Protein AF-A0A830CZT9-F1 (afdb_monomer_lite)

Foldseek 3Di:
DPDPPPPPPPPDDDPDDDDDPDPDDPPDDPPPDDPVRVVVVVVVVVVVVVVVVVVVVVVVVDDPPCVVVVCPVVVVVVVVVVVVVVVVVVVVVVVVVVVVVVVVVVVVVVVVVVVVVVVVVVVVVVVVVVVVVVVVVVVVVVVVVVVVVVVVVVVVVVVVVVVVVVVVVPPPDPDDPPPVVVVVVVVVVVVVVVVVVVVVVVVVVVVVVVVVVVVVVVVVVVVVVPDDPVVVVVVVVVVVVVVVVVVVVVVVVVPPDD

pLDDT: mean 76.64, std 22.03, range [33.5, 98.62]

Radius of gyration: 60.99 Å; chains: 1; bounding box: 134×38×149 Å

Secondary structure (DSSP, 8-state):
---SSSSSSSS--------------TT-------HHHHHHHHHHHHHHHHHHHHHHHHHHHSPPTTHHHH-HHHHHHHHHHHHHHHHHHHHHHHHHHHHHHHHHHHHHHHHHHHHHHHHHHHHHHHHHHHHHHHHHHHHHHHHHHHHHHHHHHHHHHHHHHHHHHHTTT-TT----TTSHHHHHHHHHHHHHHHHHHHHHHHHHHHHHHHHHHHHHHHHHHHHHHSPPTTTHHHHHHHHHHHHHHHHHHHHHHTTS--

Structure (mmCIF, N/CA/C/O backbone):
data_AF-A0A830CZT9-F1
#
_entry.id   AF-A0A830CZT9-F1
#
loop_
_atom_site.group_PDB
_atom_site.id
_atom_site.type_symbol
_atom_site.label_atom_id
_atom_site.label_alt_id
_atom_site.label_comp_id
_atom_site.label_asym_id
_atom_site.label_entity_id
_atom_site.label_seq_id
_atom_site.pdbx_PDB_ins_code
_atom_site.Cartn_x
_atom_site.Cartn_y
_atom_site.Cartn_z
_atom_site.occupancy
_atom_site.B_iso_or_equiv
_atom_site.auth_seq_id
_atom_site.auth_comp_id
_atom_site.auth_asym_id
_atom_site.auth_atom_id
_atom_site.pdbx_PDB_model_num
ATOM 1 N N . MET A 1 1 ? 69.795 19.857 -29.088 1.00 46.09 1 MET A N 1
ATOM 2 C CA . MET A 1 1 ? 70.242 19.039 -30.238 1.00 46.09 1 MET A CA 1
ATOM 3 C C . MET A 1 1 ? 69.351 19.343 -31.439 1.00 46.09 1 MET A C 1
ATOM 5 O O . MET A 1 1 ? 68.515 18.538 -31.814 1.00 46.09 1 MET A O 1
ATOM 9 N N . ALA A 1 2 ? 69.494 20.546 -31.995 1.00 52.09 2 ALA A N 1
ATOM 10 C CA . ALA A 1 2 ? 68.826 20.983 -33.216 1.00 52.09 2 ALA A CA 1
ATOM 11 C C . ALA A 1 2 ? 69.927 21.133 -34.269 1.00 52.09 2 ALA A C 1
ATOM 13 O O . ALA A 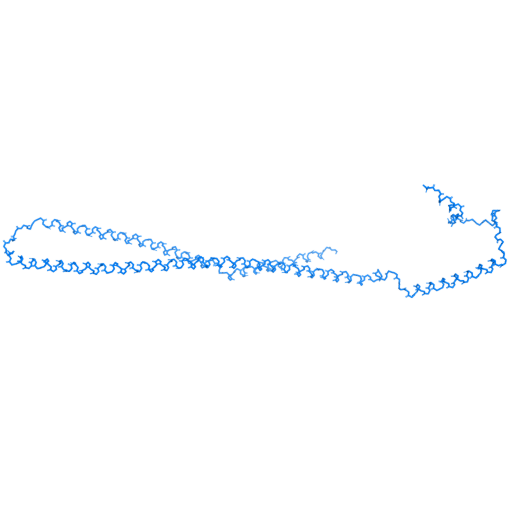1 2 ? 70.709 22.074 -34.203 1.00 52.09 2 ALA A O 1
ATOM 14 N N . GLY A 1 3 ? 70.088 20.135 -35.135 1.00 54.22 3 GLY A N 1
ATOM 15 C CA . GLY A 1 3 ? 71.213 20.117 -36.077 1.00 54.22 3 GLY A CA 1
ATOM 16 C C . GLY A 1 3 ? 71.251 18.925 -37.029 1.00 54.22 3 GLY A C 1
ATOM 17 O O . GLY A 1 3 ? 72.323 18.581 -37.504 1.00 54.22 3 GLY A O 1
ATOM 18 N N . LEU A 1 4 ? 70.114 18.270 -37.289 1.00 53.81 4 LEU A N 1
ATOM 19 C CA . LEU A 1 4 ? 70.036 17.091 -38.169 1.00 53.81 4 LEU A CA 1
ATOM 20 C C . LEU A 1 4 ? 68.842 17.139 -39.140 1.00 53.81 4 LEU A C 1
ATOM 22 O O . LEU A 1 4 ? 68.353 16.103 -39.566 1.00 53.81 4 LEU A O 1
ATOM 26 N N . LEU A 1 5 ? 68.355 18.333 -39.494 1.00 50.25 5 LEU A N 1
ATOM 27 C CA . LEU A 1 5 ? 67.289 18.511 -40.499 1.00 50.25 5 LEU A CA 1
ATOM 28 C C . LEU A 1 5 ? 67.605 19.622 -41.520 1.00 50.25 5 LEU A C 1
ATOM 30 O O . LEU A 1 5 ? 66.701 20.167 -42.139 1.00 50.25 5 LEU A O 1
ATOM 34 N N . ALA A 1 6 ? 68.882 19.972 -41.705 1.00 56.06 6 ALA A N 1
ATOM 35 C CA . ALA A 1 6 ? 69.295 21.065 -42.595 1.00 56.06 6 ALA A CA 1
ATOM 36 C C . ALA A 1 6 ? 69.802 20.610 -43.981 1.00 56.06 6 ALA A C 1
ATOM 38 O O . ALA A 1 6 ? 70.241 21.445 -44.758 1.00 56.06 6 ALA A O 1
ATOM 39 N N . TRP A 1 7 ? 69.766 19.311 -44.304 1.00 50.97 7 TRP A N 1
ATOM 40 C CA . TRP A 1 7 ? 70.354 18.768 -45.547 1.00 50.97 7 TRP A CA 1
ATOM 41 C C . TRP A 1 7 ? 69.343 18.205 -46.554 1.00 50.97 7 TRP A C 1
ATOM 43 O O . TRP A 1 7 ? 69.736 17.742 -47.617 1.00 50.97 7 TRP A O 1
ATOM 53 N N . ALA A 1 8 ? 68.044 18.242 -46.250 1.00 46.66 8 ALA A N 1
ATOM 54 C CA . ALA A 1 8 ? 67.009 17.675 -47.123 1.00 46.66 8 ALA A CA 1
ATOM 55 C C . ALA A 1 8 ? 66.072 18.721 -47.752 1.00 46.66 8 ALA A C 1
ATOM 57 O O . ALA A 1 8 ? 65.126 18.349 -48.436 1.00 46.66 8 ALA A O 1
ATOM 58 N N . ALA A 1 9 ? 66.309 20.017 -47.529 1.00 43.12 9 ALA A N 1
ATOM 59 C CA . ALA A 1 9 ? 65.417 21.077 -48.005 1.00 43.12 9 ALA A CA 1
ATOM 60 C C . ALA A 1 9 ? 65.853 21.736 -49.330 1.00 43.12 9 ALA A C 1
ATOM 62 O O . ALA A 1 9 ? 65.116 22.574 -49.832 1.00 43.12 9 ALA A O 1
ATOM 63 N N . ASP A 1 10 ? 67.004 21.362 -49.906 1.00 48.97 10 ASP A N 1
ATOM 64 C CA . ASP A 1 10 ? 67.634 22.111 -51.014 1.00 48.97 10 ASP A CA 1
ATOM 65 C C . ASP A 1 10 ? 67.863 21.296 -52.306 1.00 48.97 10 ASP A C 1
ATOM 67 O O . ASP A 1 10 ? 68.675 21.665 -53.145 1.00 48.97 10 ASP A O 1
ATOM 71 N N . VAL A 1 11 ? 67.179 20.156 -52.495 1.00 50.00 11 VAL A N 1
ATOM 72 C CA . VAL A 1 11 ? 67.339 19.350 -53.736 1.00 50.00 11 VAL A CA 1
ATOM 73 C C . VAL A 1 11 ? 66.026 18.826 -54.330 1.00 50.00 11 VAL A C 1
ATOM 75 O O . VAL A 1 11 ? 66.035 17.987 -55.224 1.00 50.00 11 VAL A O 1
ATOM 78 N N . VAL A 1 12 ? 64.867 19.325 -53.897 1.00 47.59 12 VAL A N 1
ATOM 79 C CA . VAL A 1 12 ? 63.601 19.056 -54.601 1.00 47.59 12 VAL A CA 1
ATOM 80 C C . VAL A 1 12 ? 62.894 20.380 -54.827 1.00 47.59 12 VAL A C 1
ATOM 82 O O . VAL A 1 12 ? 62.076 20.830 -54.028 1.00 47.59 12 VAL A O 1
ATOM 85 N N . GLY A 1 13 ? 63.280 21.023 -55.928 1.00 41.78 13 GLY A N 1
ATOM 86 C CA . GLY A 1 13 ? 62.593 22.178 -56.473 1.00 41.78 13 GLY A CA 1
ATOM 87 C C . GLY A 1 13 ? 61.113 21.876 -56.692 1.00 41.78 13 GLY A C 1
ATOM 88 O O . GLY A 1 13 ? 60.730 20.826 -57.214 1.00 41.78 13 GLY A O 1
ATOM 89 N N . GLY A 1 14 ? 60.279 22.824 -56.274 1.00 39.66 14 GLY A N 1
ATOM 90 C CA . GLY A 1 14 ? 58.866 22.859 -56.604 1.00 39.66 14 GLY A CA 1
ATOM 91 C C . GLY A 1 14 ? 58.678 23.057 -58.106 1.00 39.66 14 GLY A C 1
ATOM 92 O O . GLY A 1 14 ? 58.785 24.169 -58.609 1.00 39.66 14 GLY A O 1
ATOM 93 N N . GLY A 1 15 ? 58.374 21.975 -58.817 1.00 41.12 15 GLY A N 1
ATOM 94 C CA . GLY A 1 15 ? 57.851 22.013 -60.179 1.00 41.12 15 GLY A CA 1
ATOM 95 C C . GLY A 1 15 ? 56.327 21.991 -60.146 1.00 41.12 15 GLY A C 1
ATOM 96 O O . GLY A 1 15 ? 55.724 20.922 -60.103 1.00 41.12 15 GLY A O 1
ATOM 97 N N . GLY A 1 16 ? 55.700 23.169 -60.142 1.00 36.91 16 GLY A N 1
ATOM 98 C CA . GLY A 1 16 ? 54.247 23.316 -60.162 1.00 36.91 16 GLY A CA 1
ATOM 99 C C . GLY A 1 16 ? 53.799 24.556 -60.930 1.00 36.91 16 GLY A C 1
ATOM 100 O O . GLY A 1 16 ? 53.678 25.627 -60.352 1.00 36.91 16 GLY A O 1
ATOM 101 N N . SER A 1 17 ? 53.483 24.355 -62.213 1.00 42.31 17 SER A N 1
ATOM 102 C CA . SER A 1 17 ? 52.691 25.229 -63.096 1.00 42.31 17 SER A CA 1
ATOM 103 C C . SER A 1 17 ? 53.263 26.598 -63.484 1.00 42.31 17 SER A C 1
ATOM 105 O O . SER A 1 17 ? 52.865 27.643 -62.979 1.00 42.31 17 SER A O 1
ATOM 107 N N . GLY A 1 18 ? 54.065 26.588 -64.546 1.00 36.88 18 GLY A N 1
ATOM 108 C CA . GLY A 1 18 ? 54.277 27.737 -65.420 1.00 36.88 18 GLY A CA 1
ATOM 109 C C . GLY A 1 18 ? 54.744 27.243 -66.782 1.00 36.88 18 GLY A C 1
ATOM 110 O O . GLY A 1 18 ? 55.832 26.699 -66.895 1.00 36.88 18 GLY A O 1
ATOM 111 N N . ARG A 1 19 ? 53.893 27.366 -67.805 1.00 47.41 19 ARG A N 1
ATOM 112 C CA . ARG A 1 19 ? 54.242 27.092 -69.205 1.00 47.41 19 ARG A CA 1
ATOM 113 C C . ARG A 1 19 ? 55.405 28.000 -69.615 1.00 47.41 19 ARG A C 1
ATOM 115 O O . ARG A 1 19 ? 55.181 29.184 -69.841 1.00 47.41 19 ARG A O 1
ATOM 122 N N . SER A 1 20 ? 56.594 27.437 -69.771 1.00 37.91 20 SER A N 1
ATOM 123 C CA . SER A 1 20 ? 57.642 27.991 -70.624 1.00 37.91 20 SER A CA 1
ATOM 124 C C . SER A 1 20 ? 58.334 26.835 -71.330 1.00 37.91 20 SER A C 1
ATOM 126 O O . SER A 1 20 ? 58.998 26.009 -70.712 1.00 37.91 20 SER A O 1
ATOM 128 N N . ASP A 1 21 ? 58.066 26.768 -72.626 1.00 49.59 21 ASP A N 1
ATOM 129 C CA . ASP A 1 21 ? 58.821 26.026 -73.621 1.00 49.59 21 ASP A CA 1
ATOM 130 C C . ASP A 1 21 ? 60.214 26.670 -73.680 1.00 49.59 21 ASP A C 1
ATOM 132 O O . ASP A 1 21 ? 60.367 27.746 -74.257 1.00 49.59 21 ASP A O 1
ATOM 136 N N . ASP A 1 22 ? 61.183 26.106 -72.958 1.00 44.22 22 ASP A N 1
ATOM 137 C CA . ASP A 1 22 ? 62.572 26.573 -72.967 1.00 44.22 22 ASP A CA 1
ATOM 138 C C . ASP A 1 22 ? 63.505 25.355 -72.998 1.00 44.22 22 ASP A C 1
ATOM 140 O O . ASP A 1 22 ? 63.970 24.839 -71.985 1.00 44.22 22 ASP A O 1
ATOM 144 N N . GLU A 1 23 ? 63.719 24.844 -74.208 1.00 54.12 23 GLU A N 1
ATOM 145 C CA . GLU A 1 23 ? 64.575 23.696 -74.544 1.00 54.12 23 GLU A CA 1
ATOM 146 C C . GLU A 1 23 ? 66.088 23.959 -74.332 1.00 54.12 23 GLU A C 1
ATOM 148 O O . GLU A 1 23 ? 66.916 23.236 -74.876 1.00 54.12 23 GLU A O 1
ATOM 153 N N . ASN A 1 24 ? 66.507 24.977 -73.567 1.00 54.81 24 ASN A N 1
ATOM 154 C CA . ASN A 1 24 ? 67.930 25.276 -73.342 1.00 54.81 24 ASN A CA 1
ATOM 155 C C . ASN A 1 24 ? 68.223 25.865 -71.949 1.00 54.81 24 ASN A C 1
ATOM 157 O O . ASN A 1 24 ? 68.703 26.992 -71.834 1.00 54.81 24 ASN A O 1
ATOM 161 N N . ASP A 1 25 ? 68.020 25.084 -70.885 1.00 53.44 25 ASP A N 1
ATOM 162 C CA . ASP A 1 25 ? 68.642 25.369 -69.583 1.00 53.44 25 ASP A CA 1
ATOM 163 C C . ASP A 1 25 ? 70.054 24.733 -69.522 1.00 53.44 25 ASP A C 1
ATOM 165 O O . ASP A 1 25 ? 70.175 23.501 -69.479 1.00 53.44 25 ASP A O 1
ATOM 169 N N . PRO A 1 26 ? 71.149 25.524 -69.512 1.00 56.28 26 PRO A N 1
ATOM 170 C CA . PRO A 1 26 ? 72.528 25.021 -69.526 1.00 56.28 26 PRO A CA 1
ATOM 171 C C . PRO A 1 26 ? 72.968 24.350 -68.210 1.00 56.28 26 PRO A C 1
ATOM 173 O O . PRO A 1 26 ? 74.126 23.949 -68.089 1.00 56.28 26 PRO A O 1
ATOM 176 N N . SER A 1 27 ? 72.076 24.223 -67.221 1.00 56.91 27 SER A N 1
ATOM 177 C CA . SER A 1 27 ? 72.337 23.555 -65.938 1.00 56.91 27 SER A CA 1
ATOM 178 C C . SER A 1 27 ? 71.855 22.095 -65.865 1.00 56.91 27 SER A C 1
ATOM 180 O O . SER A 1 27 ? 72.089 21.412 -64.864 1.00 56.91 27 SER A O 1
ATOM 182 N N . SER A 1 28 ? 71.250 21.568 -66.936 1.00 57.81 28 SER A N 1
ATOM 183 C CA . SER A 1 28 ? 70.811 20.169 -67.002 1.00 57.81 28 SER A CA 1
ATOM 184 C C . SER A 1 28 ? 71.996 19.229 -67.237 1.00 57.81 28 SER A C 1
ATOM 186 O O . SER A 1 28 ? 72.406 18.977 -68.369 1.00 57.81 28 SER A O 1
ATOM 188 N N . ILE A 1 29 ? 72.570 18.700 -66.154 1.00 59.91 29 ILE A N 1
ATOM 189 C CA . ILE A 1 29 ? 73.596 17.652 -66.219 1.00 59.91 29 ILE A CA 1
ATOM 190 C C . ILE A 1 29 ? 72.994 16.437 -66.951 1.00 59.91 29 ILE A C 1
ATOM 192 O O . ILE A 1 29 ? 71.996 15.889 -66.473 1.00 59.91 29 ILE A O 1
ATOM 196 N N . PRO A 1 30 ? 73.572 15.970 -68.075 1.00 60.00 30 PRO A N 1
ATOM 197 C CA . PRO A 1 30 ? 73.092 14.761 -68.724 1.00 60.00 30 PRO A CA 1
ATOM 198 C C . PRO A 1 30 ? 73.347 13.582 -67.783 1.00 60.00 30 PRO A C 1
ATOM 200 O O . PRO A 1 30 ? 74.490 13.235 -67.485 1.00 60.00 30 PRO A O 1
ATOM 203 N N . LEU A 1 31 ? 72.272 12.972 -67.286 1.00 61.81 31 LEU A N 1
ATOM 204 C CA . LEU A 1 31 ? 72.324 11.730 -66.519 1.00 61.81 31 LEU A CA 1
ATOM 205 C C . LEU A 1 31 ? 72.773 10.596 -67.450 1.00 61.81 31 LEU A C 1
ATOM 207 O O . LEU A 1 31 ? 71.963 9.917 -68.078 1.00 61.81 31 LEU A O 1
ATOM 211 N N . ILE A 1 32 ? 74.088 10.417 -67.580 1.00 70.44 32 ILE A N 1
ATOM 212 C CA . ILE A 1 32 ? 74.677 9.312 -68.336 1.00 70.44 32 ILE A CA 1
ATOM 213 C C . ILE A 1 32 ? 74.665 8.085 -67.426 1.00 70.44 32 ILE A C 1
ATOM 215 O O . ILE A 1 32 ? 75.562 7.880 -66.609 1.00 70.44 32 ILE A O 1
ATOM 219 N N . PHE A 1 33 ? 73.616 7.280 -67.547 1.00 72.50 33 PHE A N 1
ATOM 220 C CA . PHE A 1 33 ? 73.530 5.992 -66.872 1.00 72.50 33 PHE A CA 1
ATOM 221 C C . PHE A 1 33 ? 74.531 5.000 -67.475 1.00 72.50 33 PHE A C 1
ATOM 223 O O . PHE A 1 33 ? 74.703 4.928 -68.695 1.00 72.50 33 PHE A O 1
ATOM 230 N N . THR A 1 34 ? 75.166 4.187 -66.632 1.00 80.31 34 THR A N 1
ATOM 231 C CA . THR A 1 34 ? 75.903 3.010 -67.113 1.00 80.31 34 THR A CA 1
ATOM 232 C C . THR A 1 34 ? 74.914 1.997 -67.713 1.00 80.31 34 THR A C 1
ATOM 234 O O . THR A 1 34 ? 73.745 1.980 -67.320 1.00 80.31 34 THR A O 1
ATOM 237 N N . PRO A 1 35 ? 75.322 1.125 -68.656 1.00 80.00 35 PRO A N 1
ATOM 238 C CA . PRO A 1 35 ? 74.394 0.179 -69.284 1.00 80.00 35 PRO A CA 1
ATOM 239 C C . PRO A 1 35 ? 73.683 -0.728 -68.266 1.00 80.00 35 PRO A C 1
ATOM 241 O O . PRO A 1 35 ? 72.511 -1.036 -68.454 1.00 80.00 35 PRO A O 1
ATOM 244 N N . GLU A 1 36 ? 74.351 -1.079 -67.162 1.00 82.94 36 GLU A N 1
ATOM 245 C CA . GLU A 1 36 ? 73.764 -1.832 -66.043 1.00 82.94 36 GLU A CA 1
ATOM 246 C C . GLU A 1 36 ? 72.712 -1.028 -65.261 1.00 82.94 36 GLU A C 1
ATOM 248 O O . GLU A 1 36 ? 71.698 -1.572 -64.826 1.00 82.94 36 GLU A O 1
ATOM 253 N N . GLN A 1 37 ? 72.918 0.282 -65.099 1.00 86.19 37 GLN A N 1
ATOM 254 C CA . GLN A 1 37 ? 71.938 1.166 -64.465 1.00 86.19 37 GLN A CA 1
ATOM 255 C C . GLN A 1 37 ? 70.700 1.354 -65.346 1.00 86.19 37 GLN A C 1
ATOM 257 O O . GLN A 1 37 ? 69.588 1.404 -64.823 1.00 86.19 37 GLN A O 1
ATOM 262 N N . VAL A 1 38 ? 70.867 1.401 -66.673 1.00 85.56 38 VAL A N 1
ATOM 263 C CA . VAL A 1 38 ? 69.744 1.479 -67.622 1.00 85.56 38 VAL A CA 1
ATOM 264 C C . VAL A 1 38 ? 68.893 0.211 -67.569 1.00 85.56 38 VAL A C 1
ATOM 266 O O . VAL A 1 38 ? 67.668 0.303 -67.497 1.00 85.56 38 VAL A O 1
ATOM 269 N N . THR A 1 39 ? 69.506 -0.976 -67.569 1.00 86.38 39 THR A N 1
ATOM 270 C CA . THR A 1 39 ? 68.756 -2.235 -67.435 1.00 86.38 39 THR A CA 1
ATOM 271 C C . THR A 1 39 ? 68.075 -2.349 -66.077 1.00 86.38 39 THR A C 1
ATOM 273 O O . THR A 1 39 ? 66.903 -2.723 -66.027 1.00 86.38 39 THR A O 1
ATOM 276 N N . TYR A 1 40 ? 68.746 -1.966 -64.988 1.00 90.62 40 TYR A N 1
ATOM 277 C CA . TYR A 1 40 ? 68.130 -1.953 -63.662 1.00 90.62 40 TYR A CA 1
ATOM 278 C C . TYR A 1 40 ? 66.930 -0.995 -63.584 1.00 90.62 40 TYR A C 1
ATOM 280 O O . TYR A 1 40 ? 65.887 -1.365 -63.044 1.00 90.62 40 TYR A O 1
ATOM 288 N N . ALA A 1 41 ? 67.033 0.201 -64.171 1.00 88.31 41 ALA A N 1
ATOM 289 C CA . ALA A 1 41 ? 65.924 1.152 -64.246 1.00 88.31 41 ALA A CA 1
ATOM 290 C C . ALA A 1 41 ? 64.733 0.572 -65.029 1.00 88.31 41 ALA A C 1
ATOM 292 O O . ALA A 1 41 ? 63.606 0.596 -64.543 1.00 88.31 41 ALA A O 1
ATOM 293 N N . GLN A 1 42 ? 64.984 -0.061 -66.179 1.00 89.19 42 GLN A N 1
ATOM 294 C CA . GLN A 1 42 ? 63.932 -0.716 -66.963 1.00 89.19 42 GLN A CA 1
ATOM 295 C C . GLN A 1 42 ? 63.271 -1.885 -66.218 1.00 89.19 42 GLN A C 1
ATOM 297 O O . GLN A 1 42 ? 62.062 -2.102 -66.333 1.00 89.19 42 GLN A O 1
ATOM 302 N N . GLU A 1 43 ? 64.035 -2.667 -65.453 1.00 93.44 43 GLU A N 1
ATOM 303 C CA . GLU A 1 43 ? 63.470 -3.713 -64.598 1.00 93.44 43 GLU A CA 1
ATOM 304 C C . GLU A 1 43 ? 62.625 -3.136 -63.464 1.00 93.44 43 GLU A C 1
ATOM 306 O O . GLU A 1 43 ? 61.568 -3.690 -63.144 1.00 93.44 43 GLU A O 1
ATOM 311 N N . LEU A 1 44 ? 63.072 -2.031 -62.865 1.00 94.31 44 LEU A N 1
ATOM 312 C CA . LEU A 1 44 ? 62.332 -1.328 -61.828 1.00 94.31 44 LEU A CA 1
ATOM 313 C C . LEU A 1 44 ? 61.014 -0.777 -62.379 1.00 94.31 44 LEU A C 1
ATOM 315 O O . LEU A 1 44 ? 59.982 -0.959 -61.738 1.00 94.31 44 LEU A O 1
ATOM 319 N N . ASP A 1 45 ? 61.020 -0.220 -63.589 1.00 93.19 45 ASP A N 1
ATOM 320 C CA . ASP A 1 45 ? 59.820 0.260 -64.280 1.00 93.19 45 ASP A CA 1
ATOM 321 C C . ASP A 1 45 ? 58.842 -0.875 -64.598 1.00 93.19 45 ASP A C 1
ATOM 323 O O . ASP A 1 45 ? 57.632 -0.749 -64.410 1.00 93.19 45 ASP A O 1
ATOM 327 N N . ARG A 1 46 ? 59.343 -2.042 -65.018 1.00 94.25 46 ARG A N 1
ATOM 328 C CA . ARG A 1 46 ? 58.493 -3.226 -65.228 1.00 94.25 46 ARG A CA 1
ATOM 329 C C . ARG A 1 46 ? 57.883 -3.728 -63.920 1.00 94.25 46 ARG A C 1
ATOM 331 O O . ARG A 1 46 ? 56.701 -4.081 -63.888 1.00 94.25 46 ARG A O 1
ATOM 338 N N . LYS A 1 47 ? 58.665 -3.760 -62.836 1.00 96.38 47 LYS A N 1
ATOM 339 C CA . LYS A 1 47 ? 58.194 -4.168 -61.501 1.00 96.38 47 LYS A CA 1
ATOM 340 C C . LYS A 1 47 ? 57.189 -3.165 -60.940 1.00 96.38 47 LYS A C 1
ATOM 342 O O . LYS A 1 47 ? 56.161 -3.585 -60.412 1.00 96.38 47 LYS A O 1
ATOM 347 N N . SER A 1 48 ? 57.437 -1.867 -61.100 1.00 95.31 48 SER A N 1
ATOM 348 C CA . SER A 1 48 ? 56.533 -0.806 -60.655 1.00 95.31 48 SER A CA 1
ATOM 349 C C . SER A 1 48 ? 55.226 -0.829 -61.449 1.00 95.31 48 SER A C 1
ATOM 351 O O . SER A 1 48 ? 54.156 -0.769 -60.849 1.00 95.31 48 SER A O 1
ATOM 353 N N . ALA A 1 49 ? 55.277 -1.037 -62.769 1.00 94.19 49 ALA A N 1
ATOM 354 C CA . ALA A 1 49 ? 54.090 -1.198 -63.606 1.00 94.19 49 ALA A CA 1
ATOM 355 C C . ALA A 1 49 ? 53.267 -2.438 -63.214 1.00 94.19 49 ALA A C 1
ATOM 357 O O . ALA A 1 49 ? 52.043 -2.357 -63.103 1.00 94.19 49 ALA A O 1
ATOM 358 N N . SER A 1 50 ? 53.926 -3.571 -62.951 1.00 95.62 50 SER A N 1
ATOM 359 C CA . SER A 1 50 ? 53.273 -4.800 -62.482 1.00 95.62 50 SER A CA 1
ATOM 360 C C . SER A 1 50 ? 52.605 -4.611 -61.115 1.00 95.62 50 SER A C 1
ATOM 362 O O . SER A 1 50 ? 51.431 -4.943 -60.936 1.00 95.62 50 SER A O 1
ATOM 364 N N . LEU A 1 51 ? 53.318 -3.999 -60.164 1.00 95.31 51 LEU A N 1
ATOM 365 C CA . LEU A 1 51 ? 52.789 -3.690 -58.838 1.00 95.31 51 LEU A CA 1
ATOM 366 C C . LEU A 1 51 ? 51.609 -2.716 -58.920 1.00 95.31 51 LEU A C 1
ATOM 368 O O . LEU A 1 51 ? 50.575 -2.962 -58.307 1.00 95.31 51 LEU A O 1
ATOM 372 N N . ASN A 1 52 ? 51.720 -1.653 -59.719 1.00 94.19 52 ASN A N 1
ATOM 373 C CA . ASN A 1 52 ? 50.636 -0.696 -59.931 1.00 94.19 52 ASN A CA 1
ATOM 374 C C . ASN A 1 52 ? 49.393 -1.367 -60.518 1.00 94.19 52 ASN A C 1
ATOM 376 O O . ASN A 1 52 ? 48.285 -1.098 -60.057 1.00 94.19 52 ASN A O 1
ATOM 380 N N . ARG A 1 53 ? 49.567 -2.290 -61.470 1.00 94.00 53 ARG A N 1
ATOM 381 C CA . ARG A 1 53 ? 48.464 -3.090 -62.013 1.00 94.00 53 ARG A CA 1
ATOM 382 C C . ARG A 1 53 ? 47.816 -3.962 -60.936 1.00 94.00 53 ARG A C 1
ATOM 384 O O . ARG A 1 53 ? 46.599 -3.948 -60.796 1.00 94.00 53 ARG A O 1
ATOM 391 N N . SER A 1 54 ? 48.616 -4.645 -60.116 1.00 94.62 54 SER A N 1
ATOM 392 C CA . SER A 1 54 ? 48.103 -5.437 -58.991 1.00 94.62 54 SER A CA 1
ATOM 393 C C . SER A 1 54 ? 47.369 -4.582 -57.952 1.00 94.62 54 SER A C 1
ATOM 395 O O . SER A 1 54 ? 46.360 -5.019 -57.404 1.00 94.62 54 SER A O 1
ATOM 397 N N . ILE A 1 55 ? 47.858 -3.375 -57.660 1.00 91.94 55 ILE A N 1
ATOM 398 C CA . ILE A 1 55 ? 47.208 -2.440 -56.734 1.00 91.94 55 ILE A CA 1
ATOM 399 C C . ILE A 1 55 ? 45.868 -1.968 -57.308 1.00 91.94 55 ILE A C 1
ATOM 401 O O . ILE A 1 55 ? 44.884 -1.902 -56.572 1.00 91.94 55 ILE A O 1
ATOM 405 N N . GLN A 1 56 ? 45.806 -1.662 -58.606 1.00 88.19 56 GLN A N 1
ATOM 406 C CA . GLN A 1 56 ? 44.560 -1.289 -59.279 1.00 88.19 56 GLN A CA 1
ATOM 407 C C . GLN A 1 56 ? 43.537 -2.430 -59.233 1.00 88.19 56 GLN A C 1
ATOM 409 O O . GLN A 1 56 ? 42.399 -2.199 -58.827 1.00 88.19 56 GLN A O 1
ATOM 414 N N . ASP A 1 57 ? 43.950 -3.664 -59.529 1.00 91.19 57 ASP A N 1
ATOM 415 C CA . ASP A 1 57 ? 43.076 -4.840 -59.452 1.00 91.19 57 ASP A CA 1
ATOM 416 C C . ASP A 1 57 ? 42.532 -5.071 -58.033 1.00 91.19 57 ASP A C 1
ATOM 418 O O . ASP A 1 57 ? 41.357 -5.398 -57.855 1.00 91.19 57 ASP A O 1
ATOM 422 N N . LEU A 1 58 ? 43.355 -4.872 -56.997 1.00 87.12 58 LEU A N 1
ATOM 423 C CA . LEU A 1 58 ? 42.910 -4.978 -55.603 1.00 87.12 58 LEU A CA 1
ATOM 424 C C . LEU A 1 58 ? 41.930 -3.865 -55.225 1.00 87.12 58 LEU A C 1
ATOM 426 O O . LEU A 1 58 ? 40.932 -4.132 -54.558 1.00 87.12 58 LEU A O 1
ATOM 430 N N . ARG A 1 59 ? 42.169 -2.635 -55.689 1.00 84.25 59 ARG A N 1
ATOM 431 C CA . ARG A 1 59 ? 41.254 -1.506 -55.469 1.00 84.25 59 ARG A CA 1
ATOM 432 C C . ARG A 1 59 ? 39.897 -1.700 -56.141 1.00 84.25 59 ARG A C 1
ATOM 434 O O . ARG A 1 59 ? 38.917 -1.190 -55.622 1.00 84.25 59 ARG A O 1
ATOM 441 N N . LEU A 1 60 ? 39.827 -2.437 -57.251 1.00 80.94 60 LEU A N 1
ATOM 442 C CA . LEU A 1 60 ? 38.559 -2.777 -57.908 1.00 80.94 60 LEU A CA 1
ATOM 443 C C . LEU A 1 60 ? 37.780 -3.883 -57.178 1.00 80.94 60 LEU A C 1
ATOM 445 O O . LEU A 1 60 ? 36.558 -3.937 -57.288 1.00 80.94 60 LEU A O 1
ATOM 449 N N . ARG A 1 61 ? 38.467 -4.772 -56.444 1.00 83.62 61 ARG A N 1
ATOM 450 C CA . ARG A 1 61 ? 37.831 -5.836 -55.640 1.00 83.62 61 ARG A CA 1
ATOM 451 C C . ARG A 1 61 ? 37.396 -5.368 -54.257 1.00 83.62 61 ARG A C 1
ATOM 453 O O . ARG A 1 61 ? 36.470 -5.938 -53.686 1.00 83.62 61 ARG A O 1
ATOM 460 N N . LEU A 1 62 ? 38.084 -4.376 -53.702 1.00 79.00 62 LEU A N 1
ATOM 461 C CA . LEU A 1 62 ? 37.691 -3.758 -52.447 1.00 79.00 62 LEU A CA 1
ATOM 462 C C . LEU A 1 62 ? 36.521 -2.818 -52.722 1.00 79.00 62 LEU A C 1
ATOM 464 O O . LEU A 1 62 ? 36.621 -1.962 -53.604 1.00 79.00 62 LEU A O 1
ATOM 468 N N . PRO A 1 63 ? 35.410 -2.938 -51.986 1.00 68.50 63 PRO A N 1
ATOM 469 C CA . PRO A 1 63 ? 34.393 -1.923 -52.095 1.00 68.50 63 PRO A CA 1
ATOM 470 C C . PRO A 1 63 ? 34.960 -0.561 -51.647 1.00 68.50 63 PRO A C 1
ATOM 472 O O . PRO A 1 63 ? 35.877 -0.520 -50.818 1.00 68.50 63 PRO A O 1
ATOM 475 N N . PRO A 1 64 ? 34.430 0.558 -52.174 1.00 70.75 64 PRO A N 1
ATOM 476 C CA . PRO A 1 64 ? 34.884 1.888 -51.791 1.00 70.75 64 PRO A CA 1
ATOM 477 C C . PRO A 1 64 ? 34.812 2.072 -50.267 1.00 70.75 64 PRO A C 1
ATOM 479 O O . PRO A 1 64 ? 33.860 1.594 -49.654 1.00 70.75 64 PRO A O 1
ATOM 482 N N . PRO A 1 65 ? 35.749 2.798 -49.641 1.00 68.62 65 PRO A N 1
ATOM 483 C CA . PRO A 1 65 ? 35.744 3.016 -48.191 1.00 68.62 65 PRO A CA 1
ATOM 484 C C . PRO A 1 65 ? 34.463 3.705 -47.674 1.00 68.62 65 PRO A C 1
ATOM 486 O O . PRO A 1 65 ? 34.126 3.570 -46.502 1.00 68.62 65 PRO A O 1
ATOM 489 N N . ASP A 1 66 ? 33.698 4.353 -48.559 1.00 66.12 66 ASP A N 1
ATOM 490 C CA . ASP A 1 66 ? 32.515 5.147 -48.217 1.00 66.12 66 ASP A CA 1
ATOM 491 C C . ASP A 1 66 ? 31.169 4.437 -48.481 1.00 66.12 66 ASP A C 1
ATOM 493 O O . ASP A 1 66 ? 30.156 5.110 -48.675 1.00 66.12 66 ASP A O 1
ATOM 497 N N . ILE A 1 67 ? 31.089 3.093 -48.500 1.00 61.72 67 ILE A N 1
ATOM 498 C CA . ILE A 1 67 ? 29.787 2.384 -48.652 1.00 61.72 67 ILE A CA 1
ATOM 499 C C . ILE A 1 67 ? 28.769 2.880 -47.615 1.00 61.72 67 ILE A C 1
ATOM 501 O O . ILE A 1 67 ? 27.609 3.109 -47.946 1.00 61.72 67 ILE A O 1
ATOM 505 N N . SER A 1 68 ? 29.213 3.102 -46.376 1.00 58.59 68 SER A N 1
ATOM 506 C CA . SER A 1 68 ? 28.366 3.599 -45.287 1.00 58.59 68 SER A CA 1
ATOM 507 C C . SER A 1 68 ? 27.776 4.989 -45.566 1.00 58.59 68 SER A C 1
ATOM 509 O O . SER A 1 68 ? 26.716 5.303 -45.039 1.00 58.59 68 SER A O 1
ATOM 511 N N . GLN A 1 69 ? 28.431 5.806 -46.402 1.00 63.12 69 GLN A N 1
ATOM 512 C CA . GLN A 1 69 ? 27.927 7.111 -46.855 1.00 63.12 69 GLN A CA 1
ATOM 513 C C . GLN A 1 69 ? 27.129 7.008 -48.166 1.00 63.12 69 GLN A C 1
ATOM 515 O O . GLN A 1 69 ? 26.268 7.840 -48.434 1.00 63.12 69 GLN A O 1
ATOM 520 N N . ARG A 1 70 ? 27.399 5.987 -48.991 1.00 63.56 70 ARG A N 1
ATOM 521 C CA . ARG A 1 70 ? 26.715 5.731 -50.271 1.00 63.56 70 ARG A CA 1
ATOM 522 C C . ARG A 1 70 ? 25.413 4.942 -50.147 1.00 63.56 70 ARG A C 1
ATOM 524 O O . ARG A 1 70 ? 24.676 4.876 -51.126 1.00 63.56 70 ARG A O 1
ATOM 531 N N . LEU A 1 71 ? 25.093 4.418 -48.963 1.00 70.94 71 LEU A N 1
ATOM 532 C CA . LEU A 1 71 ? 23.750 3.941 -48.620 1.00 70.94 71 LEU A CA 1
ATOM 533 C C . LEU A 1 71 ? 23.129 4.786 -47.491 1.00 70.94 71 LEU A C 1
ATOM 535 O O . LEU A 1 71 ? 22.987 4.290 -46.368 1.00 70.94 71 LEU A O 1
ATOM 539 N N . PRO A 1 72 ? 22.737 6.047 -47.778 1.00 74.44 72 PRO A N 1
ATOM 540 C CA . PRO A 1 72 ? 22.072 6.924 -46.814 1.00 74.44 72 PRO A CA 1
ATOM 541 C C . PRO A 1 72 ? 20.874 6.257 -46.136 1.00 74.44 72 PRO A C 1
ATOM 543 O O . PRO A 1 72 ? 20.717 6.375 -44.925 1.00 74.44 72 PRO A O 1
ATOM 546 N N . ASP A 1 73 ? 20.091 5.485 -46.891 1.00 79.88 73 ASP A N 1
ATOM 547 C CA . ASP A 1 73 ? 18.883 4.826 -46.388 1.00 79.88 73 ASP A CA 1
ATOM 548 C C . ASP A 1 73 ? 19.204 3.734 -45.361 1.00 79.88 73 ASP A C 1
ATOM 550 O O . ASP A 1 73 ? 18.517 3.597 -44.350 1.00 79.88 73 ASP A O 1
ATOM 554 N N . LEU A 1 74 ? 20.291 2.981 -45.562 1.00 82.31 74 LEU A N 1
ATOM 555 C CA . LEU A 1 74 ? 20.714 1.947 -44.615 1.00 82.31 74 LEU A CA 1
ATOM 556 C C . LEU A 1 74 ? 21.245 2.573 -43.316 1.00 82.31 74 LEU A C 1
ATOM 558 O O . LEU A 1 74 ? 20.979 2.070 -42.223 1.00 82.31 74 LEU A O 1
ATOM 562 N N . HIS A 1 75 ? 21.973 3.688 -43.426 1.00 84.56 75 HIS A N 1
ATOM 563 C CA . HIS A 1 75 ? 22.457 4.439 -42.270 1.00 84.56 75 HIS A CA 1
ATOM 564 C C . HIS A 1 75 ? 21.304 5.094 -41.499 1.00 84.56 75 HIS A C 1
ATOM 566 O O . HIS A 1 75 ? 21.239 4.972 -40.277 1.00 84.56 75 HIS A O 1
ATOM 572 N N . ALA A 1 76 ? 20.353 5.708 -42.207 1.00 87.56 76 ALA A N 1
ATOM 573 C CA . ALA A 1 76 ? 19.146 6.277 -41.622 1.00 87.56 76 ALA A CA 1
ATOM 574 C C . ALA A 1 76 ? 18.312 5.207 -40.905 1.00 87.56 76 ALA A C 1
ATOM 576 O O . ALA A 1 76 ? 17.908 5.423 -39.765 1.00 87.56 76 ALA A O 1
ATOM 577 N N . HIS A 1 77 ? 18.122 4.027 -41.507 1.00 89.69 77 HIS A N 1
ATOM 578 C CA . HIS A 1 77 ? 17.443 2.905 -40.854 1.00 89.69 77 HIS A CA 1
ATOM 579 C C . HIS A 1 77 ? 18.195 2.392 -39.623 1.00 89.69 77 HIS A C 1
ATOM 581 O O . HIS A 1 77 ? 17.564 2.104 -38.609 1.00 89.69 77 HIS A O 1
ATOM 587 N N . SER A 1 78 ? 19.527 2.310 -39.668 1.00 91.25 78 SER A N 1
ATOM 588 C CA . SER A 1 78 ? 20.335 1.907 -38.511 1.00 91.25 78 SER A CA 1
ATOM 589 C C . SER A 1 78 ? 20.214 2.908 -37.355 1.00 91.25 78 SER A C 1
ATOM 591 O O . SER A 1 78 ? 19.955 2.512 -36.217 1.00 91.25 78 SER A O 1
ATOM 593 N N . LEU A 1 79 ? 20.305 4.212 -37.644 1.00 91.81 79 LEU A N 1
ATOM 594 C CA . LEU A 1 79 ? 20.103 5.270 -36.650 1.00 91.81 79 LEU A CA 1
ATOM 595 C C . LEU A 1 79 ? 18.672 5.278 -36.105 1.00 91.81 79 LEU A C 1
ATOM 597 O O . LEU A 1 79 ? 18.483 5.354 -34.893 1.00 91.81 79 LEU A O 1
ATOM 601 N N . ALA A 1 80 ? 17.666 5.154 -36.971 1.00 94.38 80 ALA A N 1
ATOM 602 C CA . ALA A 1 80 ? 16.266 5.084 -36.569 1.00 94.38 80 ALA A CA 1
ATOM 603 C C . ALA A 1 80 ? 15.996 3.857 -35.687 1.00 94.38 80 ALA A C 1
ATOM 605 O O . ALA A 1 80 ? 15.357 3.983 -34.646 1.00 94.38 80 ALA A O 1
ATOM 606 N N . SER A 1 81 ? 16.536 2.689 -36.050 1.00 95.75 81 SER A N 1
ATOM 607 C CA . SER A 1 81 ? 16.421 1.462 -35.259 1.00 95.75 81 SER A CA 1
ATOM 608 C C . SER A 1 81 ? 17.113 1.589 -33.902 1.00 95.75 81 SER A C 1
ATOM 610 O O . SER A 1 81 ? 16.573 1.120 -32.902 1.00 95.75 81 SER A O 1
ATOM 612 N N . ASN A 1 82 ? 18.290 2.216 -33.847 1.00 95.75 82 ASN A N 1
ATOM 613 C CA . ASN A 1 82 ? 19.001 2.461 -32.594 1.00 95.75 82 ASN A CA 1
ATOM 614 C C . ASN A 1 82 ? 18.202 3.417 -31.693 1.00 95.75 82 ASN A C 1
ATOM 616 O O . ASN A 1 82 ? 17.934 3.101 -30.535 1.00 95.75 82 ASN A O 1
ATOM 620 N N . ASN A 1 83 ? 17.715 4.526 -32.254 1.00 96.75 83 ASN A N 1
ATOM 621 C CA . ASN A 1 83 ? 16.879 5.485 -31.535 1.00 96.75 83 ASN A CA 1
ATOM 622 C C . ASN A 1 83 ? 15.583 4.842 -31.020 1.00 96.75 83 ASN A C 1
ATOM 624 O O . ASN A 1 83 ? 15.214 5.057 -29.867 1.00 96.75 83 ASN A O 1
ATOM 628 N N . ALA A 1 84 ? 14.915 4.016 -31.831 1.00 97.25 84 ALA A N 1
ATOM 629 C CA . ALA A 1 84 ? 13.716 3.287 -31.422 1.00 97.25 84 ALA A CA 1
ATOM 630 C C . ALA A 1 84 ? 13.997 2.336 -30.246 1.00 97.25 84 ALA A C 1
ATOM 632 O O . ALA A 1 84 ? 13.238 2.311 -29.276 1.00 97.25 84 ALA A O 1
ATOM 633 N N . LEU A 1 85 ? 15.118 1.609 -30.285 1.00 97.19 85 LEU A N 1
ATOM 634 C CA . LEU A 1 85 ? 15.533 0.725 -29.197 1.00 97.19 85 LEU A CA 1
ATOM 635 C C . LEU A 1 85 ? 15.877 1.508 -27.920 1.00 97.19 85 LEU A C 1
ATOM 637 O O . LEU A 1 85 ? 15.470 1.112 -26.828 1.00 97.19 85 LEU A O 1
ATOM 641 N N . ALA A 1 86 ? 16.563 2.646 -28.037 1.00 97.94 86 ALA A N 1
ATOM 642 C CA . ALA A 1 86 ? 16.847 3.521 -26.902 1.00 97.94 86 ALA A CA 1
ATOM 643 C C . ALA A 1 86 ? 15.556 4.069 -26.265 1.00 97.94 86 ALA A C 1
ATOM 645 O O . ALA A 1 86 ? 15.413 4.047 -25.040 1.00 97.94 86 ALA A O 1
ATOM 646 N N . LEU A 1 87 ? 14.582 4.496 -27.077 1.00 97.31 87 LEU A N 1
ATOM 647 C CA . LEU A 1 87 ? 13.266 4.928 -26.596 1.00 97.31 87 LEU A CA 1
ATOM 648 C C . LEU A 1 87 ? 12.523 3.794 -25.881 1.00 97.31 87 LEU A C 1
ATOM 650 O O . LEU A 1 87 ? 11.970 4.016 -24.804 1.00 97.31 87 LEU A O 1
ATOM 654 N N . GLN A 1 88 ? 12.556 2.576 -26.425 1.00 97.62 88 GLN A N 1
ATOM 655 C CA . GLN A 1 88 ? 11.945 1.408 -25.793 1.00 97.62 88 GLN A CA 1
ATOM 656 C C . GLN A 1 88 ? 12.592 1.088 -24.437 1.00 97.62 88 GLN A C 1
ATOM 658 O O . GLN A 1 88 ? 11.884 0.843 -23.458 1.00 97.62 88 GLN A O 1
ATOM 663 N N . LEU A 1 89 ? 13.925 1.124 -24.354 1.00 97.81 89 LEU A N 1
ATOM 664 C CA . LEU A 1 89 ? 14.652 0.917 -23.100 1.00 97.81 89 LEU A CA 1
ATOM 665 C C . LEU A 1 89 ? 14.302 1.985 -22.060 1.00 97.81 89 LEU A C 1
ATOM 667 O O . LEU A 1 89 ? 14.057 1.653 -20.899 1.00 97.81 89 LEU A O 1
ATOM 671 N N . ASN A 1 90 ? 14.219 3.249 -22.475 1.00 97.69 90 ASN A N 1
ATOM 672 C CA . ASN A 1 90 ? 13.837 4.352 -21.598 1.00 97.69 90 ASN A CA 1
ATOM 673 C C . ASN A 1 90 ? 12.394 4.208 -21.097 1.00 97.69 90 ASN A C 1
ATOM 675 O O . ASN A 1 90 ? 12.150 4.342 -19.898 1.00 97.69 90 ASN A O 1
ATOM 679 N N . ALA A 1 91 ? 11.451 3.865 -21.979 1.00 97.12 91 ALA A N 1
ATOM 680 C CA . ALA A 1 91 ? 10.058 3.622 -21.610 1.00 97.12 91 ALA A CA 1
ATOM 681 C C . ALA A 1 91 ? 9.926 2.454 -20.619 1.00 97.12 91 ALA A C 1
ATOM 683 O O . ALA A 1 91 ? 9.225 2.558 -19.607 1.00 97.12 91 ALA A O 1
ATOM 684 N N . HIS A 1 92 ? 10.653 1.359 -20.858 1.00 97.56 92 HIS A N 1
ATOM 685 C CA . HIS A 1 92 ? 10.670 0.210 -19.958 1.00 97.56 92 HIS A CA 1
ATOM 686 C C . HIS A 1 92 ? 11.296 0.557 -18.597 1.00 97.56 92 HIS A C 1
ATOM 688 O O . HIS A 1 92 ? 10.744 0.210 -17.552 1.00 97.56 92 HIS A O 1
ATOM 694 N N . SER A 1 93 ? 12.416 1.287 -18.590 1.00 97.69 93 SER A N 1
ATOM 695 C CA . SER A 1 93 ? 13.064 1.766 -17.363 1.00 97.69 93 SER A CA 1
ATOM 696 C C . SER A 1 93 ? 12.137 2.675 -16.548 1.00 97.69 93 SER A C 1
ATOM 698 O O . SER A 1 93 ? 11.959 2.461 -15.348 1.00 97.69 93 SER A O 1
ATOM 700 N N . SER A 1 94 ? 11.466 3.624 -17.206 1.00 97.75 94 SER A N 1
ATOM 701 C CA . SER A 1 94 ? 10.492 4.522 -16.578 1.00 97.75 94 SER A CA 1
ATOM 702 C C . SER A 1 94 ? 9.309 3.755 -15.973 1.00 97.75 94 SER A C 1
ATOM 704 O O . SER A 1 94 ? 8.968 3.959 -14.807 1.00 97.75 94 SER A O 1
ATOM 706 N N . THR A 1 95 ? 8.750 2.787 -16.707 1.00 97.94 95 THR A N 1
ATOM 707 C CA . THR A 1 95 ? 7.648 1.936 -16.220 1.00 97.94 95 THR A CA 1
ATOM 708 C C . THR A 1 95 ? 8.071 1.109 -15.006 1.00 97.94 95 THR A C 1
ATOM 710 O O . THR A 1 95 ? 7.330 0.992 -14.025 1.00 97.94 95 THR A O 1
ATOM 713 N N . LYS A 1 96 ? 9.291 0.559 -15.034 1.00 98.19 96 LYS A N 1
ATOM 714 C CA . LYS A 1 96 ? 9.859 -0.181 -13.905 1.00 98.19 96 LYS A CA 1
ATOM 715 C C . LYS A 1 96 ? 9.985 0.712 -12.670 1.00 98.19 96 LYS A C 1
ATOM 717 O O . LYS A 1 96 ? 9.545 0.310 -11.597 1.00 98.19 96 LYS A O 1
ATOM 722 N N . GLN A 1 97 ? 10.526 1.921 -12.820 1.00 98.12 97 GLN A N 1
ATOM 723 C CA . GLN A 1 97 ? 10.642 2.886 -11.722 1.00 98.12 97 GLN A CA 1
ATOM 724 C C . GLN A 1 97 ? 9.270 3.272 -11.158 1.00 98.12 97 GLN A C 1
ATOM 726 O O . GLN A 1 97 ? 9.074 3.250 -9.944 1.00 98.12 97 GLN A O 1
ATOM 731 N N . GLN A 1 98 ? 8.292 3.558 -12.019 1.00 97.88 98 GLN A N 1
ATOM 732 C CA . GLN A 1 98 ? 6.931 3.884 -11.590 1.00 97.88 98 GLN A CA 1
ATOM 733 C C . GLN A 1 98 ? 6.287 2.732 -10.806 1.00 97.88 98 GLN A C 1
ATOM 735 O O . GLN A 1 98 ? 5.650 2.959 -9.775 1.00 97.88 98 GLN A O 1
ATOM 740 N N . THR A 1 99 ? 6.483 1.494 -11.264 1.00 97.88 99 THR A N 1
ATOM 741 C CA . THR A 1 99 ? 5.967 0.293 -10.593 1.00 97.88 99 THR A CA 1
ATOM 742 C C . THR A 1 99 ? 6.608 0.112 -9.219 1.00 97.88 99 THR A C 1
ATOM 744 O O . THR A 1 99 ? 5.893 -0.095 -8.243 1.00 97.88 99 THR A O 1
ATOM 747 N N . GLN A 1 100 ? 7.929 0.288 -9.114 1.00 98.25 100 GLN A N 1
ATOM 748 C CA . GLN A 1 100 ? 8.650 0.225 -7.838 1.00 98.25 100 GLN A CA 1
ATOM 749 C C . GLN A 1 100 ? 8.175 1.300 -6.853 1.00 98.25 100 GLN A C 1
ATOM 751 O O . GLN A 1 100 ? 7.940 1.012 -5.683 1.00 98.25 100 GLN A O 1
ATOM 756 N N . LEU A 1 101 ? 7.969 2.537 -7.315 1.00 98.38 101 LEU A N 1
ATOM 757 C CA . LEU A 1 101 ? 7.438 3.609 -6.468 1.00 98.38 101 LEU A CA 1
ATOM 758 C C . LEU A 1 101 ? 6.019 3.302 -5.975 1.00 98.38 101 LEU A C 1
ATOM 760 O O . LEU A 1 101 ? 5.691 3.589 -4.821 1.00 98.38 101 LEU A O 1
ATOM 764 N N . ARG A 1 102 ? 5.176 2.716 -6.833 1.00 98.38 102 ARG A N 1
ATOM 765 C CA . ARG A 1 102 ? 3.829 2.282 -6.449 1.00 98.38 102 ARG A CA 1
ATOM 766 C C . ARG A 1 102 ? 3.883 1.155 -5.424 1.00 98.38 102 ARG A C 1
ATOM 768 O O . ARG A 1 102 ? 3.145 1.211 -4.448 1.00 98.38 102 ARG A O 1
ATOM 775 N N . GLU A 1 103 ? 4.757 0.176 -5.619 1.00 98.25 103 GLU A N 1
ATOM 776 C CA . GLU A 1 103 ? 4.958 -0.924 -4.677 1.00 98.25 103 GLU A CA 1
ATOM 777 C C . GLU A 1 103 ? 5.395 -0.409 -3.301 1.00 98.25 103 GLU A C 1
ATOM 779 O O . GLU A 1 103 ? 4.762 -0.737 -2.302 1.00 98.25 103 GLU A O 1
ATOM 784 N N . ILE A 1 104 ? 6.392 0.477 -3.247 1.00 98.38 104 ILE A N 1
ATOM 785 C CA . ILE A 1 104 ? 6.858 1.088 -1.992 1.00 98.38 104 ILE A CA 1
ATOM 786 C C . ILE A 1 104 ? 5.727 1.869 -1.308 1.00 98.38 104 ILE A C 1
ATOM 788 O O . ILE A 1 104 ? 5.554 1.778 -0.091 1.00 98.38 104 ILE A O 1
ATOM 792 N N . ARG A 1 105 ? 4.931 2.629 -2.074 1.00 98.44 105 ARG A N 1
ATOM 793 C CA . ARG A 1 105 ? 3.781 3.366 -1.531 1.00 98.44 105 ARG A CA 1
ATOM 794 C C . ARG A 1 105 ? 2.750 2.419 -0.920 1.00 98.44 105 ARG A C 1
ATOM 796 O O . ARG A 1 105 ? 2.336 2.651 0.209 1.00 98.44 105 ARG A O 1
ATOM 803 N N . LEU A 1 106 ? 2.383 1.360 -1.640 1.00 98.56 106 LEU A N 1
ATOM 804 C CA . LEU A 1 106 ? 1.424 0.361 -1.166 1.00 98.56 106 LEU A CA 1
ATOM 805 C C . LEU A 1 106 ? 1.945 -0.388 0.064 1.00 98.56 106 LEU A C 1
ATOM 807 O O . LEU A 1 106 ? 1.189 -0.629 0.997 1.00 98.56 106 LEU A O 1
ATOM 811 N N . GLN A 1 107 ? 3.235 -0.723 0.108 1.00 98.44 107 GLN A N 1
ATOM 812 C CA . GLN A 1 107 ? 3.851 -1.339 1.286 1.00 98.44 107 GLN A CA 1
ATOM 813 C C . GLN A 1 107 ? 3.781 -0.416 2.507 1.00 98.44 107 GLN A C 1
ATOM 815 O O . GLN A 1 107 ? 3.449 -0.872 3.601 1.00 98.44 107 GLN A O 1
ATOM 820 N N . LYS A 1 108 ? 4.054 0.882 2.326 1.00 98.44 108 LYS A N 1
ATOM 821 C CA . LYS A 1 108 ? 3.945 1.876 3.399 1.00 98.44 108 LYS A CA 1
ATOM 822 C C . LYS A 1 108 ? 2.505 2.015 3.899 1.00 98.44 108 LYS A C 1
ATOM 824 O O . LYS A 1 108 ? 2.278 1.956 5.101 1.00 98.44 108 LYS A O 1
ATOM 829 N N . GLU A 1 109 ? 1.552 2.161 2.987 1.00 98.25 109 GLU A N 1
ATOM 830 C CA . GLU A 1 109 ? 0.124 2.265 3.302 1.00 98.25 109 GLU A CA 1
ATOM 831 C C . GLU A 1 109 ? -0.386 1.010 4.031 1.00 98.25 109 GLU A C 1
ATOM 833 O O . GLU A 1 109 ? -1.019 1.110 5.080 1.00 98.25 109 GLU A O 1
ATOM 838 N N . ASN A 1 110 ? -0.014 -0.184 3.563 1.00 98.12 110 ASN A N 1
ATOM 839 C CA . ASN A 1 110 ? -0.339 -1.435 4.249 1.00 98.12 110 ASN A CA 1
ATOM 840 C C . ASN A 1 110 ? 0.260 -1.504 5.660 1.00 98.12 110 ASN A C 1
ATOM 842 O O . ASN A 1 110 ? -0.403 -1.983 6.578 1.00 98.12 110 ASN A O 1
ATOM 846 N N . ALA A 1 111 ? 1.487 -1.017 5.867 1.00 98.50 111 ALA A N 1
ATOM 847 C CA . ALA A 1 111 ? 2.088 -0.961 7.199 1.00 98.50 111 ALA A CA 1
ATOM 848 C C . ALA A 1 111 ? 1.343 0.013 8.131 1.00 98.50 111 ALA A C 1
ATOM 850 O O . ALA A 1 111 ? 1.166 -0.275 9.318 1.00 98.50 111 ALA A O 1
ATOM 851 N N . GLU A 1 112 ? 0.872 1.145 7.603 1.00 98.44 112 GLU A N 1
ATOM 852 C CA . GLU A 1 112 ? 0.033 2.096 8.338 1.00 98.44 112 GLU A CA 1
ATOM 853 C C . GLU A 1 112 ? -1.317 1.473 8.718 1.00 98.44 112 GLU A C 1
ATOM 855 O O . GLU A 1 112 ? -1.718 1.563 9.882 1.00 98.44 112 GLU A O 1
ATOM 860 N N . TYR A 1 113 ? -1.974 0.759 7.797 1.00 98.50 113 TYR A N 1
ATOM 861 C CA . TYR A 1 113 ? -3.205 0.024 8.095 1.00 98.50 113 TYR A CA 1
ATOM 862 C C . TYR A 1 113 ? -2.994 -1.078 9.125 1.00 98.50 113 TYR A C 1
ATOM 864 O O . TYR A 1 113 ? -3.768 -1.170 10.073 1.00 98.50 113 TYR A O 1
ATOM 872 N N . GLN A 1 114 ? -1.922 -1.861 9.012 1.00 98.50 114 GLN A N 1
ATOM 873 C CA . GLN A 1 114 ? -1.611 -2.901 9.990 1.00 98.50 114 GLN A CA 1
ATOM 874 C C . GLN A 1 114 ? -1.429 -2.314 11.397 1.00 98.50 114 GLN A C 1
ATOM 876 O O . GLN A 1 114 ? -1.898 -2.884 12.382 1.00 98.50 114 GLN A O 1
ATOM 881 N N . LYS A 1 115 ? -0.791 -1.142 11.499 1.00 98.56 115 LYS A N 1
ATOM 882 C CA . LYS A 1 115 ? -0.638 -0.413 12.763 1.00 98.56 115 LYS A CA 1
ATOM 883 C C . LYS A 1 115 ? -1.970 0.131 13.288 1.00 98.56 115 LYS A C 1
ATOM 885 O O . LYS A 1 115 ? -2.211 0.113 14.496 1.00 98.56 115 LYS A O 1
ATOM 890 N N . ALA A 1 116 ? -2.831 0.638 12.409 1.00 98.50 116 ALA A N 1
ATOM 891 C CA . ALA A 1 116 ? -4.163 1.093 12.795 1.00 98.50 116 ALA A CA 1
ATOM 892 C C . ALA A 1 116 ? -5.014 -0.077 13.314 1.00 98.50 116 ALA A C 1
ATOM 894 O O . ALA A 1 116 ? -5.640 0.051 14.364 1.00 98.50 116 ALA A O 1
ATOM 895 N N . ILE A 1 117 ? -4.959 -1.229 12.637 1.00 98.44 117 ILE A N 1
ATOM 896 C CA . ILE A 1 117 ? -5.638 -2.465 13.041 1.00 98.44 117 ILE A CA 1
ATOM 897 C C . ILE A 1 117 ? -5.158 -2.909 14.421 1.00 98.44 117 ILE A C 1
ATOM 899 O O . ILE A 1 117 ? -5.989 -3.058 15.310 1.00 98.44 117 ILE A O 1
ATOM 903 N N . SER A 1 118 ? -3.846 -3.017 14.654 1.00 98.56 118 SER A N 1
ATOM 904 C CA . SER A 1 118 ? -3.334 -3.431 15.969 1.00 98.56 118 SER A CA 1
ATOM 905 C C . SER A 1 118 ? -3.702 -2.447 17.084 1.00 98.56 118 SER A C 1
ATOM 907 O O . SER A 1 118 ? -4.028 -2.847 18.198 1.00 98.56 118 SER A O 1
ATOM 909 N N . THR A 1 119 ? -3.735 -1.146 16.783 1.00 98.62 119 THR A N 1
ATOM 910 C CA . THR A 1 119 ? -4.211 -0.126 17.731 1.00 98.62 119 THR A CA 1
ATOM 911 C C . THR A 1 119 ? -5.695 -0.319 18.064 1.00 98.62 119 THR A C 1
ATOM 913 O O . THR A 1 119 ? -6.098 -0.176 19.219 1.00 98.62 119 THR A O 1
ATOM 916 N N . CYS A 1 120 ? -6.524 -0.633 17.068 1.00 98.31 120 CYS A N 1
ATOM 917 C CA . CYS A 1 120 ? -7.937 -0.942 17.266 1.00 98.31 120 CYS A CA 1
ATOM 918 C C . CYS A 1 120 ? -8.136 -2.246 18.047 1.00 98.31 120 CYS A C 1
ATOM 920 O O . CYS A 1 120 ? -8.971 -2.276 18.945 1.00 98.31 120 CYS A O 1
ATOM 922 N N . GLU A 1 121 ? -7.357 -3.289 17.763 1.00 98.62 121 GLU A N 1
ATOM 923 C CA . GLU A 1 121 ? -7.384 -4.559 18.496 1.00 98.62 121 GLU A CA 1
ATOM 924 C C . GLU A 1 121 ? -7.088 -4.357 19.984 1.00 98.62 121 GLU A C 1
ATOM 926 O O . GLU A 1 121 ? -7.836 -4.858 20.824 1.00 98.62 121 GLU A O 1
ATOM 931 N N . ILE A 1 122 ? -6.068 -3.557 20.318 1.00 98.56 122 ILE A N 1
ATOM 932 C CA . ILE A 1 122 ? -5.748 -3.203 21.709 1.00 98.56 122 ILE A CA 1
ATOM 933 C C . ILE A 1 122 ? -6.945 -2.516 22.376 1.00 98.56 122 ILE A C 1
ATOM 935 O O . ILE A 1 122 ? -7.385 -2.945 23.440 1.00 98.56 122 ILE A O 1
ATOM 939 N N . LYS A 1 123 ? -7.541 -1.508 21.726 1.00 98.62 123 LYS A N 1
ATOM 940 C CA . LYS A 1 123 ? -8.717 -0.804 22.267 1.00 98.62 123 LYS A CA 1
ATOM 941 C C . LYS A 1 123 ? -9.917 -1.728 22.472 1.00 98.62 123 LYS A C 1
ATOM 943 O O . LYS A 1 123 ? -10.659 -1.563 23.436 1.00 98.62 123 LYS A O 1
ATOM 948 N N . ILE A 1 124 ? -10.130 -2.687 21.571 1.00 98.44 124 ILE A N 1
ATOM 949 C CA . ILE A 1 124 ? -11.200 -3.681 21.705 1.00 98.44 124 ILE A CA 1
ATOM 950 C C . ILE A 1 124 ? -10.940 -4.567 22.924 1.00 98.44 124 ILE A C 1
ATOM 952 O O . ILE A 1 124 ? -11.857 -4.790 23.710 1.00 98.44 124 ILE A O 1
ATOM 956 N N . GLN A 1 125 ? -9.705 -5.035 23.117 1.00 98.62 125 GLN A N 1
ATOM 957 C CA . GLN A 1 125 ? -9.338 -5.840 24.283 1.00 98.62 125 GLN A CA 1
ATOM 958 C C . GLN A 1 125 ? -9.507 -5.065 25.594 1.00 98.62 125 GLN A C 1
ATOM 960 O O . GLN A 1 125 ? -10.090 -5.595 26.537 1.00 98.62 125 GLN A O 1
ATOM 965 N N . GLU A 1 126 ? -9.070 -3.805 25.645 1.00 98.31 126 GLU A N 1
ATOM 966 C CA . GLU A 1 126 ? -9.269 -2.925 26.804 1.00 98.31 126 GLU A CA 1
ATOM 967 C C . GLU A 1 126 ? -10.758 -2.763 27.134 1.00 98.31 126 GLU A C 1
ATOM 969 O O . GLU A 1 126 ? -11.165 -2.922 28.285 1.00 98.31 126 GLU A O 1
ATOM 974 N N . LYS A 1 127 ? -11.596 -2.506 26.122 1.00 98.25 127 LYS A N 1
ATOM 975 C CA . LYS A 1 127 ? -13.046 -2.357 26.309 1.00 98.25 127 LYS A CA 1
ATOM 976 C C . LYS A 1 127 ? -13.729 -3.651 26.726 1.00 98.25 127 LYS A C 1
ATOM 978 O O . LYS A 1 127 ? -14.684 -3.606 27.498 1.00 98.25 127 LYS A O 1
ATOM 983 N N . LEU A 1 128 ? -13.239 -4.791 26.253 1.00 98.44 128 LEU A N 1
ATOM 984 C CA . LEU A 1 128 ? -13.728 -6.099 26.673 1.00 98.44 128 LEU A CA 1
ATOM 985 C C . LEU A 1 128 ? -13.416 -6.340 28.156 1.00 98.44 128 LEU A C 1
ATOM 987 O O . LEU A 1 128 ? -14.315 -6.690 28.916 1.00 98.44 128 LEU A O 1
ATOM 991 N N . GLN A 1 129 ? -12.186 -6.054 28.592 1.00 98.38 129 GLN A N 1
ATOM 992 C CA . GLN A 1 129 ? -11.799 -6.148 30.005 1.00 98.38 129 GLN A CA 1
ATOM 993 C C . GLN A 1 129 ? -12.603 -5.186 30.893 1.00 98.38 129 GLN A C 1
ATOM 995 O O . GLN A 1 129 ? -13.040 -5.563 31.981 1.00 98.38 129 GLN A O 1
ATOM 1000 N N . GLU A 1 130 ? -12.836 -3.954 30.430 1.00 98.31 130 GLU A N 1
ATOM 1001 C CA . GLU A 1 130 ? -13.678 -2.977 31.127 1.00 98.31 130 GLU A CA 1
ATOM 1002 C C . GLU A 1 130 ? -15.120 -3.489 31.275 1.00 98.31 130 GLU A C 1
ATOM 1004 O O . GLU A 1 130 ? -15.688 -3.435 32.368 1.00 98.31 130 GLU A O 1
ATOM 1009 N N . ALA A 1 131 ? -15.701 -4.043 30.207 1.00 98.38 131 ALA A N 1
ATOM 1010 C CA . ALA A 1 131 ? -17.046 -4.609 30.231 1.00 98.38 131 ALA A CA 1
ATOM 1011 C C . ALA A 1 131 ? -17.161 -5.800 31.197 1.00 98.38 131 ALA A C 1
ATOM 1013 O O . ALA A 1 131 ? -18.135 -5.885 31.949 1.00 98.38 131 ALA A O 1
ATOM 1014 N N . ASP A 1 132 ? -16.164 -6.685 31.229 1.00 98.38 132 ASP A N 1
ATOM 1015 C CA . ASP A 1 132 ? -16.127 -7.817 32.160 1.00 98.38 132 ASP A CA 1
ATOM 1016 C C . ASP A 1 132 ? -16.041 -7.354 33.621 1.00 98.38 132 ASP A C 1
ATOM 1018 O O . ASP A 1 132 ? -16.759 -7.870 34.486 1.00 98.38 132 ASP A O 1
ATOM 1022 N N . LEU A 1 133 ? -15.230 -6.328 33.899 1.00 98.50 133 LEU A N 1
ATOM 1023 C CA . LEU A 1 133 ? -15.124 -5.726 35.227 1.00 98.50 133 LEU A CA 1
ATOM 1024 C C . LEU A 1 133 ? -16.448 -5.090 35.668 1.00 98.50 133 LEU A C 1
ATOM 1026 O O . LEU A 1 133 ? -16.897 -5.312 36.795 1.00 98.50 133 LEU A O 1
ATOM 1030 N N . LEU A 1 134 ? -17.102 -4.333 34.784 1.00 98.44 134 LEU A N 1
ATOM 1031 C CA . LEU A 1 134 ? -18.412 -3.741 35.062 1.00 98.44 134 LEU A CA 1
ATOM 1032 C C . LEU A 1 134 ? -19.472 -4.818 35.303 1.00 98.44 134 LEU A C 1
ATOM 1034 O O . LEU A 1 134 ? -20.255 -4.712 36.245 1.00 98.44 134 LEU A O 1
ATOM 1038 N N . ARG A 1 135 ? -19.458 -5.895 34.513 1.00 98.38 135 ARG A N 1
ATOM 1039 C CA . ARG A 1 135 ? -20.371 -7.027 34.690 1.00 98.38 135 ARG A CA 1
ATOM 1040 C C . ARG A 1 135 ? -20.163 -7.730 36.029 1.00 98.38 135 ARG A C 1
ATOM 1042 O O . ARG A 1 135 ? -21.140 -8.155 36.642 1.00 98.38 135 ARG A O 1
ATOM 1049 N N . SER A 1 136 ? -18.920 -7.856 36.491 1.00 98.25 136 SER A N 1
ATOM 1050 C CA . SER A 1 136 ? -18.623 -8.402 37.819 1.00 98.25 136 SER A CA 1
ATOM 1051 C C . SER A 1 136 ? -19.166 -7.506 38.932 1.00 98.25 136 SER A C 1
ATOM 1053 O O . SER A 1 136 ? -19.823 -8.006 39.840 1.00 98.25 136 SER A O 1
ATOM 1055 N N . LYS A 1 137 ? -18.950 -6.188 38.841 1.00 98.38 137 LYS A N 1
ATOM 1056 C CA . LYS A 1 137 ? -19.469 -5.224 39.825 1.00 98.38 137 LYS A CA 1
ATOM 1057 C C . LYS A 1 137 ? -20.994 -5.204 39.878 1.00 98.38 137 LYS A C 1
ATOM 1059 O O . LYS A 1 137 ? -21.562 -5.103 40.955 1.00 98.38 137 LYS A O 1
ATOM 1064 N N . LEU A 1 138 ? -21.659 -5.331 38.731 1.00 98.31 138 LEU A N 1
ATOM 1065 C CA . LEU A 1 138 ? -23.120 -5.376 38.676 1.00 98.31 138 LEU A CA 1
ATOM 1066 C C . LEU A 1 138 ? -23.658 -6.612 39.412 1.00 98.31 138 LEU A C 1
ATOM 1068 O O . LEU A 1 138 ? -24.543 -6.479 40.245 1.00 98.31 138 LEU A O 1
ATOM 1072 N N . LYS A 1 139 ? -23.037 -7.784 39.215 1.00 98.19 139 LYS A N 1
ATOM 1073 C CA . LYS A 1 139 ? -23.378 -8.996 39.981 1.00 98.19 139 LYS A CA 1
ATOM 1074 C C . LYS A 1 139 ? -23.156 -8.829 41.484 1.00 98.19 139 LYS A C 1
ATOM 1076 O O . LYS A 1 139 ? -23.935 -9.347 42.273 1.00 98.19 139 LYS A O 1
ATOM 1081 N N . GLU A 1 140 ? -22.083 -8.154 41.887 1.00 98.12 140 GLU A N 1
ATOM 1082 C CA . GLU A 1 140 ? -21.819 -7.864 43.300 1.00 98.12 140 GLU A CA 1
ATOM 1083 C C . GLU A 1 140 ? -22.914 -6.966 43.893 1.00 98.12 140 GLU A C 1
ATOM 1085 O O . GLU A 1 140 ? -23.439 -7.268 44.963 1.00 98.12 140 GLU A O 1
ATOM 1090 N N . ILE A 1 141 ? -23.321 -5.920 43.167 1.00 98.12 141 ILE A N 1
ATOM 1091 C CA . ILE A 1 141 ? -24.428 -5.040 43.562 1.00 98.12 141 ILE A CA 1
ATOM 1092 C C . ILE A 1 141 ? -25.744 -5.821 43.658 1.00 98.12 141 ILE A C 1
ATOM 1094 O O . ILE A 1 141 ? -26.446 -5.661 44.652 1.00 98.12 141 ILE A O 1
ATOM 1098 N N . ASP A 1 142 ? -26.048 -6.707 42.705 1.00 98.19 142 ASP A N 1
ATOM 1099 C CA . ASP A 1 142 ? -27.252 -7.551 42.747 1.00 98.19 142 ASP A CA 1
ATOM 1100 C C . ASP A 1 142 ? -27.284 -8.437 44.008 1.00 98.19 142 ASP A C 1
ATOM 1102 O O . ASP A 1 142 ? -28.333 -8.611 44.632 1.00 98.19 142 ASP A O 1
ATOM 1106 N N . LEU A 1 143 ? -26.136 -8.998 44.411 1.00 98.06 143 LEU A N 1
ATOM 1107 C CA . LEU A 1 143 ? -26.022 -9.802 45.634 1.00 98.06 143 LEU A CA 1
ATOM 1108 C C . LEU A 1 143 ? -26.225 -8.952 46.894 1.00 98.06 143 LEU A C 1
ATOM 1110 O O . LEU A 1 143 ? -26.928 -9.372 47.817 1.00 98.06 143 LEU A O 1
ATOM 1114 N N . ILE A 1 144 ? -25.644 -7.750 46.928 1.00 97.69 144 ILE A N 1
ATOM 1115 C CA . ILE A 1 144 ? -25.834 -6.800 48.030 1.00 97.69 144 ILE A CA 1
ATOM 1116 C C . ILE A 1 144 ? -27.310 -6.394 48.115 1.00 97.69 144 ILE A C 1
ATOM 1118 O O . ILE A 1 144 ? -27.896 -6.448 49.194 1.00 97.69 144 ILE A O 1
ATOM 1122 N N . GLU A 1 145 ? -27.952 -6.074 46.993 1.00 97.50 145 GLU A N 1
ATOM 1123 C CA . GLU A 1 145 ? -29.375 -5.734 46.945 1.00 97.50 145 GLU A CA 1
ATOM 1124 C C . GLU A 1 145 ? -30.250 -6.874 47.482 1.00 97.50 145 GLU A C 1
ATOM 1126 O O . GLU A 1 145 ? -31.155 -6.634 48.282 1.00 97.50 145 GLU A O 1
ATOM 1131 N N . GLN A 1 146 ? -29.964 -8.121 47.097 1.00 97.88 146 GLN A N 1
ATOM 1132 C CA . GLN A 1 146 ? -30.669 -9.288 47.631 1.00 97.88 146 GLN A CA 1
ATOM 1133 C C . GLN A 1 146 ? -30.507 -9.409 49.150 1.00 97.88 146 GLN A C 1
ATOM 1135 O O . GLN A 1 146 ? -31.501 -9.631 49.842 1.00 97.88 146 GLN A O 1
ATOM 1140 N N . SER A 1 147 ? -29.296 -9.220 49.687 1.00 97.75 147 SER A N 1
ATOM 1141 C CA . SER A 1 147 ? -29.077 -9.257 51.142 1.00 97.75 147 SER A CA 1
ATOM 1142 C C . SER A 1 147 ? -29.840 -8.157 51.885 1.00 97.75 147 SER A C 1
ATOM 1144 O O . SER A 1 147 ? -30.491 -8.442 52.890 1.00 97.75 147 SER A O 1
ATOM 1146 N N . LEU A 1 148 ? -29.842 -6.930 51.353 1.00 97.25 148 LEU A N 1
ATOM 1147 C CA . LEU A 1 148 ? -30.539 -5.796 51.956 1.00 97.25 148 LEU A CA 1
ATOM 1148 C C . LEU A 1 148 ? -32.058 -5.977 51.904 1.00 97.25 148 LEU A C 1
ATOM 1150 O O . LEU A 1 148 ? -32.740 -5.657 52.871 1.00 97.25 148 LEU A O 1
ATOM 1154 N N . LYS A 1 149 ? -32.601 -6.543 50.819 1.00 97.44 149 LYS A N 1
ATOM 1155 C CA . LYS A 1 149 ? -34.030 -6.892 50.733 1.00 97.44 149 LYS A CA 1
ATOM 1156 C C . LYS A 1 149 ? -34.441 -7.889 51.812 1.00 97.44 149 LYS A C 1
ATOM 1158 O O . LYS A 1 149 ? -35.494 -7.719 52.418 1.00 97.44 149 LYS A O 1
ATOM 1163 N N . VAL A 1 150 ? -33.618 -8.908 52.062 1.00 97.12 150 VAL A N 1
ATOM 1164 C CA . VAL A 1 150 ? -33.879 -9.887 53.128 1.00 97.12 150 VAL A CA 1
ATOM 1165 C C . VAL A 1 150 ? -33.814 -9.226 54.507 1.00 97.12 150 VAL A C 1
ATOM 1167 O O . VAL A 1 150 ? -34.662 -9.499 55.356 1.00 97.12 150 VAL A O 1
ATOM 1170 N N . GLU A 1 151 ? -32.843 -8.341 54.741 1.00 96.00 151 GLU A N 1
ATOM 1171 C CA . GLU A 1 151 ? -32.732 -7.593 55.999 1.00 96.00 151 GLU A CA 1
ATOM 1172 C C . GLU A 1 151 ? -33.936 -6.666 56.229 1.00 96.00 151 GLU A C 1
ATOM 1174 O O . GLU A 1 151 ? -34.488 -6.645 57.330 1.00 96.00 151 GLU A O 1
ATOM 1179 N N . LEU A 1 152 ? -34.401 -5.981 55.182 1.00 95.38 152 LEU A N 1
ATOM 1180 C CA . LEU A 1 152 ? -35.580 -5.115 55.217 1.00 95.38 152 LEU A CA 1
ATOM 1181 C C . LEU A 1 152 ? -36.846 -5.924 55.539 1.00 95.38 152 LEU A C 1
ATOM 1183 O O . LEU A 1 152 ? -37.544 -5.592 56.490 1.00 95.38 152 LEU A O 1
ATOM 1187 N N . GLN A 1 153 ? -37.085 -7.043 54.846 1.00 95.19 153 GLN A N 1
ATOM 1188 C CA . GLN A 1 153 ? -38.220 -7.933 55.138 1.00 95.19 153 GLN A CA 1
ATOM 1189 C C . GLN A 1 153 ? -38.199 -8.460 56.577 1.00 95.19 153 GLN A C 1
ATOM 1191 O O . GLN A 1 153 ? -39.240 -8.595 57.218 1.00 95.19 153 GLN A O 1
ATOM 1196 N N . LYS A 1 154 ? -37.009 -8.762 57.109 1.00 94.88 154 LYS A N 1
ATOM 1197 C CA . LYS A 1 154 ? -36.852 -9.187 58.503 1.00 94.88 154 LYS A CA 1
ATOM 1198 C C . LYS A 1 154 ? -37.189 -8.055 59.478 1.00 94.88 154 LYS A C 1
ATOM 1200 O O . LYS A 1 154 ? -37.833 -8.314 60.494 1.00 94.88 154 LYS A O 1
ATOM 1205 N N . ALA A 1 155 ? -36.756 -6.830 59.184 1.00 92.38 155 ALA A N 1
ATOM 1206 C CA . ALA A 1 155 ? -37.079 -5.654 59.984 1.00 92.38 155 ALA A CA 1
ATOM 1207 C C . ALA A 1 155 ? -38.587 -5.346 59.943 1.00 92.38 155 ALA A C 1
ATOM 1209 O O . ALA A 1 155 ? -39.187 -5.163 61.000 1.00 92.38 155 ALA A O 1
ATOM 1210 N N . GLU A 1 156 ? -39.215 -5.390 58.764 1.00 92.06 156 GLU A N 1
ATOM 1211 C CA . GLU A 1 156 ? -40.669 -5.249 58.589 1.00 92.06 156 GLU A CA 1
ATOM 1212 C C . GLU A 1 156 ? -41.436 -6.295 59.400 1.00 92.06 156 GLU A C 1
ATOM 1214 O O . GLU A 1 156 ? -42.261 -5.928 60.229 1.00 92.06 156 GLU A O 1
ATOM 1219 N N . ALA A 1 157 ? -41.094 -7.583 59.275 1.00 90.50 157 ALA A N 1
ATOM 1220 C CA . ALA A 1 157 ? -41.745 -8.641 60.048 1.00 90.50 157 ALA A CA 1
ATOM 1221 C C . ALA A 1 157 ? -41.593 -8.450 61.569 1.00 90.50 157 ALA A C 1
ATOM 1223 O O . ALA A 1 157 ? -42.499 -8.786 62.330 1.00 90.50 157 ALA A O 1
ATOM 1224 N N . SER A 1 158 ? -40.457 -7.911 62.032 1.00 87.06 158 SER A N 1
ATOM 1225 C CA . SER A 1 158 ? -40.270 -7.577 63.449 1.00 87.06 158 SER A CA 1
ATOM 1226 C C . SER A 1 158 ? -41.117 -6.381 63.891 1.00 87.06 158 SER A C 1
ATOM 1228 O O . SER A 1 158 ? -41.641 -6.389 65.002 1.00 87.06 158 SER A O 1
ATOM 1230 N N . MET A 1 159 ? -41.298 -5.385 63.020 1.00 83.44 159 MET A N 1
ATOM 1231 C CA . MET A 1 159 ? -42.112 -4.200 63.284 1.00 83.44 159 MET A CA 1
ATOM 1232 C C . MET A 1 159 ? -43.606 -4.539 63.286 1.00 83.44 159 MET A C 1
ATOM 1234 O O . MET A 1 159 ? -44.323 -4.120 64.188 1.00 83.44 159 MET A O 1
ATOM 1238 N N . ASP A 1 160 ? -44.059 -5.372 62.348 1.00 81.25 160 ASP A N 1
ATOM 1239 C CA . ASP A 1 160 ? -45.427 -5.900 62.310 1.00 81.25 160 ASP A CA 1
ATOM 1240 C C . ASP A 1 160 ? -45.750 -6.730 63.559 1.00 81.25 160 ASP A C 1
ATOM 1242 O O . ASP A 1 160 ? -46.868 -6.673 64.068 1.00 81.25 160 ASP A O 1
ATOM 1246 N N . LEU A 1 161 ? -44.772 -7.467 64.103 1.00 77.69 161 LEU A N 1
ATOM 1247 C CA . L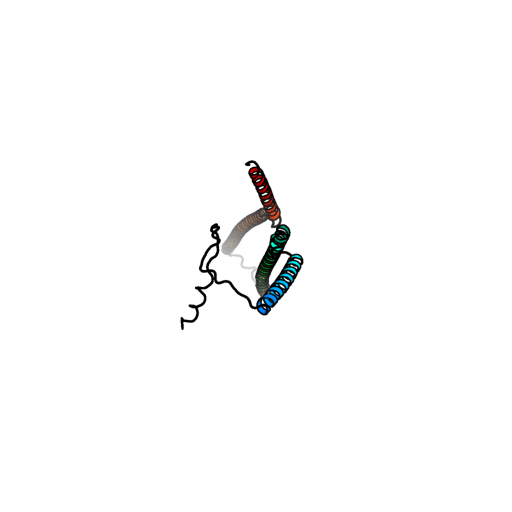EU A 1 161 ? -44.933 -8.189 65.367 1.00 77.69 161 LEU A CA 1
ATOM 1248 C C . LEU A 1 161 ? -45.159 -7.220 66.541 1.00 77.69 161 LEU A C 1
ATOM 1250 O O . LEU A 1 161 ? -46.071 -7.432 67.339 1.00 77.69 161 LEU A O 1
ATOM 1254 N N . ILE A 1 162 ? -44.372 -6.140 66.609 1.00 74.44 162 ILE A N 1
ATOM 1255 C CA . ILE A 1 162 ? -44.497 -5.093 67.637 1.00 74.44 162 ILE A CA 1
ATOM 1256 C C . ILE A 1 162 ? -45.844 -4.371 67.501 1.00 74.44 162 ILE A C 1
ATOM 1258 O O . ILE A 1 162 ? -46.558 -4.215 6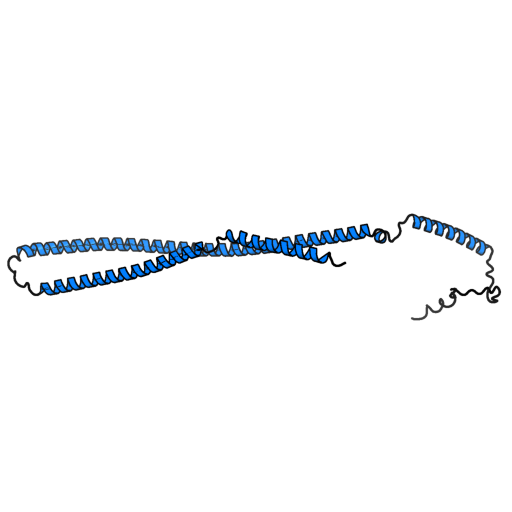8.487 1.00 74.44 162 ILE A O 1
ATOM 1262 N N . HIS A 1 163 ? -46.251 -4.007 66.283 1.00 62.53 163 HIS A N 1
ATOM 1263 C CA . HIS A 1 163 ? -47.550 -3.385 66.026 1.00 62.53 163 HIS A CA 1
ATOM 1264 C C . HIS A 1 163 ? -48.732 -4.334 66.270 1.00 62.53 163 HIS A C 1
ATOM 1266 O O . HIS A 1 163 ? -49.799 -3.886 66.685 1.00 62.53 163 HIS A O 1
ATOM 1272 N N . SER A 1 164 ? -48.565 -5.645 66.075 1.00 58.66 164 SER A N 1
ATOM 1273 C CA . SER A 1 164 ? -49.570 -6.653 66.430 1.00 58.66 164 SER A CA 1
ATOM 1274 C C . SER A 1 164 ? -49.680 -6.873 67.947 1.00 58.66 164 SER A C 1
ATOM 1276 O O . SER A 1 164 ? -50.765 -7.219 68.420 1.00 58.66 164 SER A O 1
ATOM 1278 N N . GLU A 1 165 ? -48.604 -6.679 68.719 1.00 52.69 165 GLU A N 1
ATOM 1279 C CA . GLU A 1 165 ? -48.646 -6.649 70.191 1.00 52.69 165 GLU A CA 1
ATOM 1280 C C . GLU A 1 165 ? -49.241 -5.331 70.718 1.00 52.69 165 GLU A C 1
ATOM 1282 O O . GLU A 1 165 ? -50.084 -5.358 71.617 1.00 52.69 165 GLU A O 1
ATOM 1287 N N . GLU A 1 166 ? -48.897 -4.189 70.114 1.00 50.22 166 GLU A N 1
ATOM 1288 C CA . GLU A 1 166 ? -49.453 -2.870 70.457 1.00 50.22 166 GLU A CA 1
ATOM 1289 C C . GLU A 1 166 ? -50.921 -2.696 70.030 1.00 50.22 166 GLU A C 1
ATOM 1291 O O . GLU A 1 166 ? -51.693 -2.014 70.703 1.00 50.22 166 GLU A O 1
ATOM 1296 N N . SER A 1 167 ? -51.381 -3.369 68.971 1.00 43.09 167 SER A N 1
ATOM 1297 C CA . SER A 1 167 ? -52.791 -3.333 68.551 1.00 43.09 167 SER A CA 1
ATOM 1298 C C . SER A 1 167 ? -53.742 -3.995 69.561 1.00 43.09 167 SER A C 1
ATOM 1300 O O . SER A 1 167 ? -54.941 -3.715 69.524 1.00 43.09 167 SER A O 1
ATOM 1302 N N . ASN A 1 168 ? -53.245 -4.832 70.480 1.00 42.47 168 ASN A N 1
ATOM 1303 C CA . ASN A 1 168 ? -54.038 -5.351 71.602 1.00 42.47 168 ASN A CA 1
ATOM 1304 C C . ASN A 1 168 ? -54.042 -4.409 72.822 1.00 42.47 168 ASN A C 1
ATOM 1306 O O . ASN A 1 168 ? -54.844 -4.604 73.736 1.00 42.47 168 ASN A O 1
ATOM 1310 N N . THR A 1 169 ? -53.197 -3.373 72.842 1.00 41.91 169 THR A N 1
ATOM 1311 C CA . THR A 1 169 ? -53.093 -2.398 73.943 1.00 41.91 169 THR A CA 1
ATOM 1312 C C . THR A 1 169 ? -53.551 -0.983 73.558 1.00 41.91 169 THR A C 1
ATOM 1314 O O . THR A 1 169 ? -53.834 -0.182 74.447 1.00 41.91 169 THR A O 1
ATOM 1317 N N . MET A 1 170 ? -53.735 -0.680 72.268 1.00 41.78 170 MET A N 1
ATOM 1318 C CA . MET A 1 170 ? -54.083 0.661 71.762 1.00 41.78 170 MET A CA 1
ATOM 1319 C C . MET A 1 170 ? -55.542 0.861 71.293 1.00 41.78 170 MET A C 1
ATOM 1321 O O . MET A 1 170 ? -55.823 1.740 70.481 1.00 41.78 170 MET A O 1
ATOM 1325 N N . LEU A 1 171 ? -56.526 0.149 71.856 1.00 35.78 171 LEU A N 1
ATOM 1326 C CA . LEU A 1 171 ? -57.957 0.478 71.655 1.00 35.78 171 LEU A CA 1
ATOM 1327 C C . LEU A 1 171 ? -58.420 1.721 72.460 1.00 35.78 171 LEU A C 1
ATOM 1329 O O . LEU A 1 171 ? -59.609 2.025 72.489 1.00 35.78 171 LEU A O 1
ATOM 1333 N N . ASN A 1 172 ? -57.506 2.448 73.120 1.00 37.66 172 ASN A N 1
ATOM 1334 C CA . ASN A 1 172 ? -57.852 3.455 74.130 1.00 37.66 172 ASN A CA 1
ATOM 1335 C C . ASN A 1 172 ? -57.256 4.858 73.960 1.00 37.66 172 ASN A C 1
ATOM 1337 O O . ASN A 1 172 ? -57.411 5.658 74.874 1.00 37.66 172 ASN A O 1
ATOM 1341 N N . GLU A 1 173 ? -56.647 5.222 72.830 1.00 33.50 173 GLU A N 1
ATOM 1342 C CA . GLU A 1 173 ? -56.089 6.582 72.705 1.00 33.50 173 GLU A CA 1
ATOM 1343 C C . GLU A 1 173 ? -56.243 7.184 71.302 1.00 33.50 173 GLU A C 1
ATOM 1345 O O . GLU A 1 173 ? -55.310 7.616 70.635 1.00 33.50 173 GLU A O 1
ATOM 1350 N N . SER A 1 174 ? -57.502 7.291 70.869 1.00 35.25 174 SER A N 1
ATOM 1351 C CA . SER A 1 174 ? -57.901 8.251 69.838 1.00 35.25 174 SER A CA 1
ATOM 1352 C C . SER A 1 174 ? -58.096 9.632 70.466 1.00 35.25 174 SER A C 1
ATOM 1354 O O . SER A 1 174 ? -59.215 9.967 70.856 1.00 35.25 174 SER A O 1
ATOM 1356 N N . LYS A 1 175 ? -57.046 10.462 70.501 1.00 41.00 175 LYS A N 1
ATOM 1357 C CA . LYS A 1 175 ? -57.156 11.919 70.284 1.00 41.00 175 LYS A CA 1
ATOM 1358 C C . LYS A 1 175 ? -55.765 12.542 70.206 1.00 41.00 175 LYS A C 1
ATOM 1360 O O . LYS A 1 175 ? -55.174 12.781 71.242 1.00 41.00 175 LYS A O 1
ATOM 1365 N N . LEU A 1 176 ? -55.282 12.841 68.999 1.00 41.78 176 LEU A N 1
ATOM 1366 C CA . LEU A 1 176 ? -54.426 14.006 68.687 1.00 41.78 176 LEU A CA 1
ATOM 1367 C C . LEU A 1 176 ? -54.197 14.094 67.161 1.00 41.78 176 LEU A C 1
ATOM 1369 O O . LEU A 1 176 ? -53.090 14.226 66.651 1.00 41.78 176 LEU A O 1
ATOM 1373 N N . ALA A 1 177 ? -55.295 14.029 66.406 1.00 46.88 177 ALA A N 1
ATOM 1374 C CA . ALA A 1 177 ? -55.317 14.245 64.964 1.00 46.88 177 ALA A CA 1
ATOM 1375 C C . ALA A 1 177 ? -55.385 15.750 64.649 1.00 46.88 177 ALA A C 1
ATOM 1377 O O . ALA A 1 177 ? -56.450 16.250 64.308 1.00 46.88 177 ALA A O 1
ATOM 1378 N N . VAL A 1 178 ? -54.275 16.478 64.820 1.00 42.94 178 VAL A N 1
ATOM 1379 C CA . VAL A 1 178 ? -54.085 17.820 64.214 1.00 42.94 178 VAL A CA 1
ATOM 1380 C C . VAL A 1 178 ? -52.624 18.069 63.779 1.00 42.94 178 VAL A C 1
ATOM 1382 O O . VAL A 1 178 ? -52.403 18.861 62.874 1.00 42.94 178 VAL A O 1
ATOM 1385 N N . GLY A 1 179 ? -51.620 17.363 64.325 1.00 45.19 179 GLY A N 1
ATOM 1386 C CA . GLY A 1 179 ? -50.206 17.550 63.934 1.00 45.19 179 GLY A CA 1
ATOM 1387 C C . GLY A 1 179 ? -49.744 16.746 62.707 1.00 45.19 179 GLY A C 1
ATOM 1388 O O . GLY A 1 179 ? -49.007 17.261 61.874 1.00 45.19 179 GLY A O 1
ATOM 1389 N N . ALA A 1 180 ? -50.228 15.508 62.546 1.00 50.12 180 ALA A N 1
ATOM 1390 C CA . ALA A 1 180 ? -49.777 14.584 61.492 1.00 50.12 180 ALA A CA 1
ATOM 1391 C C . ALA A 1 180 ? -50.310 14.907 60.080 1.00 50.12 180 ALA A C 1
ATOM 1393 O O . ALA A 1 180 ? -49.845 14.346 59.091 1.00 50.12 180 ALA A O 1
ATOM 1394 N N . GLN A 1 181 ? -51.287 15.813 59.971 1.00 49.69 181 GLN A N 1
ATOM 1395 C CA . GLN A 1 181 ? -51.842 16.232 58.682 1.00 49.69 181 GLN A CA 1
ATOM 1396 C C . GLN A 1 181 ? -50.867 17.154 57.929 1.00 49.69 181 GLN A C 1
ATOM 1398 O O . GLN A 1 181 ? -50.806 17.094 56.708 1.00 49.69 181 GLN A O 1
ATOM 1403 N N . GLN A 1 182 ? -50.075 17.962 58.646 1.00 52.72 182 GLN A N 1
ATOM 1404 C CA . GLN A 1 182 ? -49.164 18.935 58.037 1.00 52.72 182 GLN A CA 1
ATOM 1405 C C . GLN A 1 182 ? -47.878 18.271 57.513 1.00 52.72 182 GLN A C 1
ATOM 1407 O O . GLN A 1 182 ? -47.489 18.524 56.381 1.00 52.72 182 GLN A O 1
ATOM 1412 N N . GLU A 1 183 ? -47.284 17.328 58.255 1.00 52.41 183 GLU A N 1
ATOM 1413 C CA . GLU A 1 183 ? -46.094 16.577 57.799 1.00 52.41 183 GLU A CA 1
ATOM 1414 C C . GLU A 1 183 ? -46.397 15.613 56.634 1.00 52.41 183 GLU A C 1
ATOM 1416 O O . GLU A 1 183 ? -45.549 15.377 55.766 1.00 52.41 183 GLU A O 1
ATOM 1421 N N . ALA A 1 184 ? -47.622 15.076 56.570 1.00 60.41 184 ALA A N 1
ATOM 1422 C CA . ALA A 1 184 ? -48.084 14.263 55.444 1.00 60.41 184 ALA A CA 1
ATOM 1423 C C . ALA A 1 184 ? -48.360 15.105 54.181 1.00 60.41 184 ALA A C 1
ATOM 1425 O O . ALA A 1 184 ? -48.135 14.627 53.066 1.00 60.41 184 ALA A O 1
ATOM 1426 N N . GLU A 1 185 ? -48.828 16.348 54.339 1.00 60.28 185 GLU A N 1
ATOM 1427 C CA . GLU A 1 185 ? -48.974 17.330 53.252 1.00 60.28 185 GLU A CA 1
ATOM 1428 C C . GLU A 1 185 ? -47.599 17.805 52.746 1.00 60.28 185 GLU A C 1
ATOM 1430 O O . GLU A 1 185 ? -47.361 17.800 51.536 1.00 60.28 185 GLU A O 1
ATOM 1435 N N . ASP A 1 186 ? -46.650 18.088 53.644 1.00 64.88 186 ASP A N 1
ATOM 1436 C CA . ASP A 1 186 ? -45.283 18.501 53.292 1.00 64.88 186 ASP A CA 1
ATOM 1437 C C . ASP A 1 186 ? -44.520 17.387 52.548 1.00 64.88 186 ASP A C 1
ATOM 1439 O O . ASP A 1 186 ? -43.845 17.636 51.545 1.00 64.88 186 ASP A O 1
ATOM 1443 N N . SER A 1 187 ? -44.698 16.127 52.961 1.00 73.50 187 SER A N 1
ATOM 1444 C CA . SER A 1 187 ? -44.105 14.962 52.284 1.00 73.50 187 SER A CA 1
ATOM 1445 C C . SER A 1 187 ? -44.697 14.723 50.889 1.00 73.50 187 SER A C 1
ATOM 1447 O O . SER A 1 187 ? -43.976 14.366 49.953 1.00 73.50 187 SER A O 1
ATOM 1449 N N . LYS A 1 188 ? -46.007 14.945 50.714 1.00 77.25 188 LYS A N 1
ATOM 1450 C CA . LYS A 1 188 ? -46.664 14.876 49.397 1.00 77.25 188 LYS A CA 1
ATOM 1451 C C . LYS A 1 188 ? -46.216 16.012 48.484 1.00 77.25 188 LYS A C 1
ATOM 1453 O O . LYS A 1 188 ? -45.981 15.764 47.302 1.00 77.25 188 LYS A O 1
ATOM 1458 N N . SER A 1 189 ? -46.055 17.216 49.030 1.00 79.06 189 SER A N 1
ATOM 1459 C CA . SER A 1 189 ? -45.526 18.380 48.316 1.00 79.06 189 SER A CA 1
ATOM 1460 C C . SER A 1 189 ? -44.104 18.121 47.804 1.00 79.06 189 SER A C 1
ATOM 1462 O O . SER A 1 189 ? -43.847 18.248 46.607 1.00 79.06 189 SER A O 1
ATOM 1464 N N . ALA A 1 190 ? -43.211 17.608 48.659 1.00 84.81 190 ALA A N 1
ATOM 1465 C CA . ALA A 1 190 ? -41.842 17.254 48.274 1.00 84.81 190 ALA A CA 1
ATOM 1466 C C . ALA A 1 190 ? -41.783 16.155 47.191 1.00 84.81 190 ALA A C 1
ATOM 1468 O O . ALA A 1 190 ? -40.937 16.187 46.292 1.00 84.81 190 ALA A O 1
ATOM 1469 N N . LEU A 1 191 ? -42.691 15.175 47.240 1.00 86.12 191 LEU A N 1
ATOM 1470 C CA . LEU A 1 191 ? -42.777 14.114 46.231 1.00 86.12 191 LEU A CA 1
ATOM 1471 C C . LEU A 1 191 ? -43.307 14.654 44.891 1.00 86.12 191 LEU A C 1
ATOM 1473 O O . LEU A 1 191 ? -42.802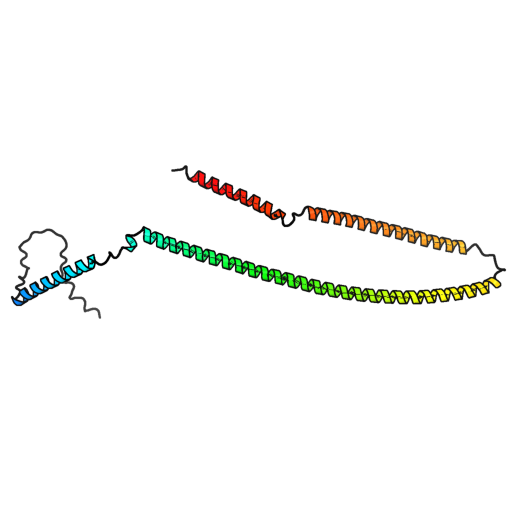 14.277 43.830 1.00 86.12 191 LEU A O 1
ATOM 1477 N N . MET A 1 192 ? -44.271 15.575 44.934 1.00 86.00 192 MET A N 1
ATOM 1478 C CA . MET A 1 192 ? -44.822 16.241 43.753 1.00 86.00 192 MET A CA 1
ATOM 1479 C C . MET A 1 192 ? -43.787 17.152 43.078 1.00 86.00 192 MET A C 1
ATOM 1481 O O . MET A 1 192 ? -43.606 17.061 41.864 1.00 86.00 192 MET A O 1
ATOM 1485 N N . GLU A 1 193 ? -43.019 17.921 43.854 1.00 90.38 193 GLU A N 1
ATOM 1486 C CA . GLU A 1 193 ? -41.892 18.718 43.352 1.00 90.38 193 GLU A CA 1
ATOM 1487 C C . GLU A 1 193 ? -40.817 17.827 42.705 1.00 90.38 193 GLU A C 1
ATOM 1489 O O . GLU A 1 193 ? -40.308 18.122 41.619 1.00 90.38 193 GLU A O 1
ATOM 1494 N N . ARG A 1 194 ? -40.504 16.675 43.315 1.00 91.50 194 ARG A N 1
ATOM 1495 C CA . ARG A 1 194 ? -39.552 15.706 42.751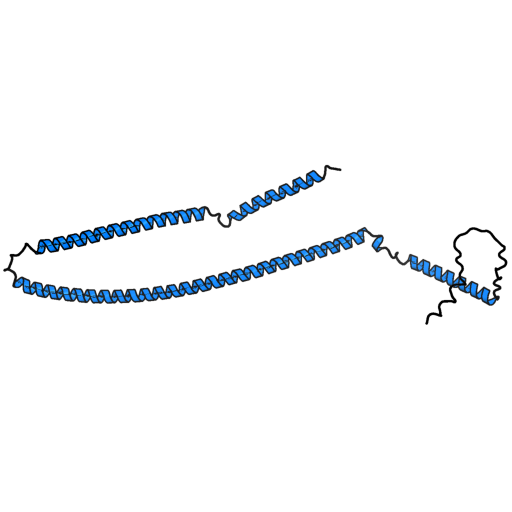 1.00 91.50 194 ARG A CA 1
ATOM 1496 C C . ARG A 1 194 ? -40.039 15.112 41.427 1.00 91.50 194 ARG A C 1
ATOM 1498 O O . ARG A 1 194 ? -39.228 14.926 40.518 1.00 91.50 194 ARG A O 1
ATOM 1505 N N . LEU A 1 195 ? -41.335 14.831 41.298 1.00 91.19 195 LEU A N 1
ATOM 1506 C CA . LEU A 1 195 ? -41.937 14.377 40.040 1.00 91.19 195 LEU A CA 1
ATOM 1507 C C . LEU A 1 195 ? -41.880 15.459 38.959 1.00 91.19 195 LEU A C 1
ATOM 1509 O O . LEU A 1 195 ? -41.545 15.164 37.811 1.00 91.19 195 LEU A O 1
ATOM 1513 N N . GLU A 1 196 ? -42.151 16.709 39.317 1.00 93.25 196 GLU A N 1
ATOM 1514 C CA . GLU A 1 196 ? -42.109 17.829 38.380 1.00 93.25 196 GLU A CA 1
ATOM 1515 C C . GLU A 1 196 ? -40.672 18.132 37.918 1.00 93.25 196 GLU A C 1
ATOM 1517 O O . GLU A 1 196 ? -40.431 18.361 36.730 1.00 93.25 196 GLU A O 1
ATOM 1522 N N . ASN A 1 197 ? -39.687 17.997 38.813 1.00 91.62 197 ASN A N 1
ATOM 1523 C CA . ASN A 1 197 ? -38.261 18.036 38.475 1.00 91.62 197 ASN A CA 1
ATOM 1524 C C . ASN A 1 197 ? -37.869 16.928 37.492 1.00 91.62 197 ASN A C 1
ATOM 1526 O O . ASN A 1 197 ? -37.260 17.214 36.463 1.00 91.62 197 ASN A O 1
ATOM 1530 N N . LYS A 1 198 ? -38.283 15.680 37.741 1.00 94.69 198 LYS A N 1
ATOM 1531 C CA . LYS A 1 198 ? -38.014 14.558 36.826 1.00 94.69 198 LYS A CA 1
ATOM 1532 C C . LYS A 1 198 ? -38.675 14.741 35.463 1.00 94.69 198 LYS A C 1
ATOM 1534 O O . LYS A 1 198 ? -38.078 14.403 34.447 1.00 94.69 198 LYS A O 1
ATOM 1539 N N . LYS A 1 199 ? -39.873 15.324 35.421 1.00 94.81 199 LYS A N 1
ATOM 1540 C CA . LYS A 1 199 ? -40.557 15.663 34.168 1.00 94.81 199 LYS A CA 1
ATOM 1541 C C . LYS A 1 199 ? -39.789 16.719 33.365 1.00 94.81 199 LYS A C 1
ATOM 1543 O O . LYS A 1 199 ? -39.692 16.591 32.148 1.00 94.81 199 LYS A O 1
ATOM 1548 N N . ARG A 1 200 ? -39.220 17.731 34.031 1.00 95.06 200 ARG A N 1
ATOM 1549 C CA . ARG A 1 200 ? -38.364 18.744 33.386 1.00 95.06 200 ARG A CA 1
ATOM 1550 C C . ARG A 1 200 ? -37.047 18.157 32.879 1.00 95.06 200 ARG A C 1
ATOM 1552 O O . ARG A 1 200 ? -36.654 18.472 31.763 1.00 95.06 200 ARG A O 1
ATOM 1559 N N . GLU A 1 201 ? -36.405 17.283 33.654 1.00 93.69 201 GLU A N 1
ATOM 1560 C CA . GLU A 1 201 ? -35.199 16.557 33.221 1.00 93.69 201 GLU A CA 1
ATOM 1561 C C . GLU A 1 201 ? -35.481 15.661 32.007 1.00 93.69 201 GLU A C 1
ATOM 1563 O O . GLU A 1 201 ? -34.710 15.651 31.056 1.00 93.69 201 GLU A O 1
ATOM 1568 N N . LEU A 1 202 ? -36.610 14.946 31.992 1.00 93.44 202 LEU A N 1
ATOM 1569 C CA . LEU A 1 202 ? -36.997 14.141 30.833 1.00 93.44 202 LEU A CA 1
ATOM 1570 C C . LEU A 1 202 ? -37.230 15.009 29.594 1.00 93.44 202 LEU A C 1
ATOM 1572 O O . LEU A 1 202 ? -36.738 14.676 28.519 1.00 93.44 202 LEU A O 1
ATOM 1576 N N . ALA A 1 203 ? -37.915 16.145 29.749 1.00 94.69 203 ALA A N 1
ATOM 1577 C CA . ALA A 1 203 ? -38.126 17.088 28.654 1.00 94.69 203 ALA A CA 1
ATOM 1578 C C . ALA A 1 203 ? -36.804 17.658 28.105 1.00 94.69 203 ALA A C 1
ATOM 1580 O O . ALA A 1 203 ? -36.667 17.786 26.892 1.00 94.69 203 ALA A O 1
ATOM 1581 N N . SER A 1 204 ? -35.815 17.946 28.961 1.00 94.62 204 SER A N 1
ATOM 1582 C CA . SER A 1 204 ? -34.504 18.415 28.493 1.00 94.62 204 SER A CA 1
ATOM 1583 C C . SER A 1 204 ? -33.708 17.313 27.792 1.00 94.62 204 SER A C 1
ATOM 1585 O O . SER A 1 204 ? -33.041 17.577 26.795 1.00 94.62 204 SER A O 1
ATOM 1587 N N . THR A 1 205 ? -33.800 16.061 28.254 1.00 93.31 205 THR A N 1
ATOM 1588 C CA . THR A 1 205 ? -33.167 14.934 27.552 1.00 93.31 205 THR A CA 1
ATOM 1589 C C . THR A 1 205 ? -33.824 14.641 26.206 1.00 93.31 205 THR A C 1
ATOM 1591 O O . THR A 1 205 ? -33.120 14.332 25.249 1.00 93.31 205 THR A O 1
ATOM 1594 N N . GLU A 1 206 ? -35.144 14.797 26.107 1.00 94.31 206 GLU A N 1
ATOM 1595 C CA . GLU A 1 206 ? -35.900 14.644 24.862 1.00 94.31 206 GLU A CA 1
ATOM 1596 C C . GLU A 1 206 ? -35.488 15.701 23.823 1.00 94.31 206 GLU A C 1
ATOM 1598 O O . GLU A 1 206 ? -35.262 15.373 22.660 1.00 94.31 206 GLU A O 1
ATOM 1603 N N . GLU A 1 207 ? -35.285 16.955 24.241 1.00 95.31 207 GLU A N 1
ATOM 1604 C CA . GLU A 1 207 ? -34.778 18.021 23.364 1.00 95.31 207 GLU A CA 1
ATOM 1605 C C . GLU A 1 207 ? -33.380 17.695 22.802 1.00 95.31 207 GLU A C 1
ATOM 1607 O O . GLU A 1 207 ? -33.123 17.872 21.608 1.00 95.31 207 GLU A O 1
ATOM 1612 N N . ILE A 1 208 ? -32.489 17.141 23.634 1.00 95.31 208 ILE A N 1
ATOM 1613 C CA . ILE A 1 208 ? -31.148 16.706 23.207 1.00 95.31 208 ILE A CA 1
ATOM 1614 C C . ILE A 1 208 ? -31.241 15.558 22.193 1.00 95.31 208 ILE A C 1
ATOM 1616 O O . ILE A 1 208 ? -30.509 15.554 21.200 1.00 95.31 208 ILE A O 1
ATOM 1620 N N . VAL A 1 209 ? -32.133 14.588 22.417 1.00 95.31 209 VAL A N 1
ATOM 1621 C CA . VAL A 1 209 ? -32.353 13.470 21.486 1.00 95.31 209 VAL A CA 1
ATOM 1622 C C . VAL A 1 209 ? -32.837 13.987 20.134 1.00 95.31 209 VAL A C 1
ATOM 1624 O O . VAL A 1 209 ? -32.260 13.621 19.113 1.00 95.31 209 VAL A O 1
ATOM 1627 N N . GLN A 1 210 ? -33.801 14.908 20.111 1.00 95.50 210 GLN A N 1
ATOM 1628 C CA . GLN A 1 210 ? -34.299 15.509 18.869 1.00 95.50 210 GLN A CA 1
ATOM 1629 C C . GLN A 1 210 ? -33.209 16.284 18.112 1.00 95.50 210 GLN A C 1
ATOM 1631 O O . GLN A 1 210 ? -33.123 16.218 16.881 1.00 95.50 210 GLN A O 1
ATOM 1636 N N . GLU A 1 211 ? -32.330 16.999 18.821 1.00 96.38 211 GLU A N 1
ATOM 1637 C CA . GLU A 1 211 ? -31.190 17.671 18.191 1.00 96.38 211 GLU A CA 1
ATOM 1638 C C . GLU A 1 211 ? -30.204 16.659 17.581 1.00 96.38 211 GLU A C 1
ATOM 1640 O O . GLU A 1 211 ? -29.697 16.865 16.472 1.00 96.38 211 GLU A O 1
ATOM 1645 N N . LEU A 1 212 ? -29.946 15.550 18.280 1.00 95.75 212 LEU A N 1
ATOM 1646 C CA . LEU A 1 212 ? -29.095 14.467 17.789 1.00 95.75 212 LEU A CA 1
ATOM 1647 C C . LEU A 1 212 ? -29.708 13.753 16.583 1.00 95.75 212 LEU A C 1
ATOM 1649 O O . LEU A 1 212 ? -28.988 13.499 15.621 1.00 95.75 212 LEU A O 1
ATOM 1653 N N . GLU A 1 213 ? -31.014 13.495 16.579 1.00 95.38 213 GLU A N 1
ATOM 1654 C CA . GLU A 1 213 ? -31.732 12.930 15.431 1.00 95.38 213 GLU A CA 1
ATOM 1655 C C . GLU A 1 213 ? -31.646 13.850 14.213 1.00 95.38 213 GLU A C 1
ATOM 1657 O O . GLU A 1 213 ? -31.338 13.401 13.108 1.00 95.38 213 GLU A O 1
ATOM 1662 N N . LYS A 1 214 ? -31.814 15.163 14.408 1.00 95.94 214 LYS A N 1
ATOM 1663 C CA . LYS A 1 214 ? -31.645 16.147 13.332 1.00 95.94 214 LYS A CA 1
ATOM 1664 C C . LYS A 1 214 ? -30.211 16.163 12.793 1.00 95.94 214 LYS A C 1
ATOM 1666 O O . LYS A 1 214 ? -30.017 16.203 11.577 1.00 95.94 214 LYS A O 1
ATOM 1671 N N . LYS A 1 215 ? -29.203 16.109 13.672 1.00 94.94 215 LYS A N 1
ATOM 1672 C CA . LYS A 1 215 ? -27.783 16.012 13.279 1.00 94.94 215 LYS A CA 1
ATOM 1673 C C . LYS A 1 215 ? -27.483 14.699 12.556 1.00 94.94 215 LYS A C 1
ATOM 1675 O O . LYS A 1 215 ? -26.729 14.707 11.586 1.00 94.94 215 LYS A O 1
ATOM 1680 N N . TRP A 1 216 ? -28.084 13.594 12.988 1.00 93.12 216 TRP A N 1
ATOM 1681 C CA . TRP A 1 216 ? -27.951 12.290 12.346 1.00 93.12 216 TRP A CA 1
ATOM 1682 C C . TRP A 1 216 ? -28.561 12.289 10.945 1.00 93.12 216 TRP A C 1
ATOM 1684 O O . TRP A 1 216 ? -27.891 11.901 9.990 1.00 93.12 216 TRP A O 1
ATOM 1694 N N . GLN A 1 217 ? -29.776 12.821 10.792 1.00 92.81 217 GLN A N 1
ATOM 1695 C CA . GLN A 1 217 ? -30.415 12.978 9.487 1.00 92.81 217 GLN A CA 1
ATOM 1696 C C . GLN A 1 217 ? -29.573 13.865 8.562 1.00 92.81 217 GLN A C 1
ATOM 1698 O O . GLN A 1 217 ? -29.355 13.527 7.403 1.00 92.81 217 GLN A O 1
ATOM 1703 N N . GLN A 1 218 ? -29.016 14.963 9.083 1.00 91.50 218 GLN A N 1
ATOM 1704 C CA . GLN A 1 218 ? -28.111 15.821 8.321 1.00 91.50 218 GLN A CA 1
ATOM 1705 C C . GLN A 1 218 ? -26.828 15.084 7.902 1.00 91.50 218 GLN A C 1
ATOM 1707 O O . GLN A 1 218 ? -26.356 15.263 6.780 1.00 91.50 218 GLN A O 1
ATOM 1712 N N . ALA A 1 219 ? -26.255 14.252 8.775 1.00 89.50 219 ALA A N 1
ATOM 1713 C CA . ALA A 1 219 ? -25.093 13.430 8.450 1.00 89.50 219 ALA A CA 1
ATOM 1714 C C . ALA A 1 219 ? -25.420 12.380 7.376 1.00 89.50 219 ALA A C 1
ATOM 1716 O O . ALA A 1 219 ? -24.625 12.187 6.457 1.00 89.50 219 ALA A O 1
ATOM 1717 N N . GLN A 1 220 ? -26.600 11.761 7.443 1.00 85.06 220 GLN A N 1
ATOM 1718 C CA . GLN A 1 220 ? -27.086 10.809 6.447 1.00 85.06 220 GLN A CA 1
ATOM 1719 C C . GLN A 1 220 ? -27.329 11.482 5.089 1.00 85.06 220 GLN A C 1
ATOM 1721 O O . GLN A 1 220 ? -26.851 10.992 4.067 1.00 85.06 220 GLN A O 1
ATOM 1726 N N . ASP A 1 221 ? -27.981 12.643 5.068 1.00 85.81 221 ASP A N 1
ATOM 1727 C CA . ASP A 1 221 ? -28.191 13.425 3.848 1.00 85.81 221 ASP A CA 1
ATOM 1728 C C . ASP A 1 221 ? -26.860 13.890 3.241 1.00 85.81 221 ASP A C 1
ATOM 1730 O O . ASP A 1 221 ? -26.689 13.886 2.022 1.00 85.81 221 ASP A O 1
ATOM 1734 N N . ASN A 1 222 ? -25.891 14.274 4.075 1.00 82.88 222 ASN A N 1
ATOM 1735 C CA . ASN A 1 222 ? -24.551 14.635 3.622 1.00 82.88 222 ASN A CA 1
ATOM 1736 C C . ASN A 1 222 ? -23.789 13.425 3.070 1.00 82.88 222 ASN A C 1
ATOM 1738 O O . ASN A 1 222 ? -23.090 13.569 2.072 1.00 82.88 222 ASN A O 1
ATOM 1742 N N . ALA A 1 223 ? -23.941 12.242 3.667 1.00 76.19 223 ALA A N 1
ATOM 1743 C CA . ALA A 1 223 ? -23.359 11.009 3.146 1.00 76.19 223 ALA A CA 1
ATOM 1744 C C . ALA A 1 223 ? -23.971 10.615 1.790 1.00 76.19 223 ALA A C 1
ATOM 1746 O O . ALA A 1 223 ? -23.246 10.164 0.910 1.00 76.19 223 ALA A O 1
ATOM 1747 N N . LEU A 1 224 ? -25.274 10.849 1.589 1.00 71.44 224 LEU A N 1
ATOM 1748 C CA . LEU A 1 224 ? -25.955 10.638 0.304 1.00 71.44 224 LEU A CA 1
ATOM 1749 C C . LEU A 1 224 ? -25.560 11.676 -0.762 1.00 71.44 224 LEU A C 1
ATOM 1751 O O . LEU A 1 224 ? -25.570 11.368 -1.951 1.00 71.44 224 LEU A O 1
ATOM 1755 N N . LYS A 1 225 ? -25.215 12.905 -0.354 1.00 72.00 225 LYS A N 1
ATOM 1756 C CA . LYS A 1 225 ? -24.742 13.979 -1.250 1.00 72.00 225 LYS A CA 1
ATOM 1757 C C . LYS A 1 225 ? -23.252 13.891 -1.574 1.00 72.00 225 LYS A C 1
ATOM 1759 O O . LYS A 1 225 ? -22.816 14.507 -2.546 1.00 72.00 225 LYS A O 1
ATOM 1764 N N . GLN A 1 226 ? -22.464 13.165 -0.781 1.00 60.34 226 GLN A N 1
ATOM 1765 C CA . GLN A 1 226 ? -21.087 12.867 -1.148 1.00 60.34 226 GLN A CA 1
ATOM 1766 C C . GLN A 1 226 ? -21.091 11.849 -2.294 1.00 60.34 226 GLN A C 1
ATOM 1768 O O . GLN A 1 226 ? -21.719 10.796 -2.171 1.00 60.34 226 GLN A O 1
ATOM 1773 N N . PRO A 1 227 ? -20.414 12.131 -3.421 1.00 54.03 227 PRO A N 1
ATOM 1774 C CA . PRO A 1 227 ? -20.331 11.172 -4.506 1.00 54.03 227 PRO A CA 1
ATOM 1775 C C . PRO A 1 227 ? -19.661 9.901 -3.982 1.00 54.03 227 PRO A C 1
ATOM 1777 O O . PRO A 1 227 ? -18.554 9.936 -3.442 1.00 54.03 227 PRO A O 1
ATOM 1780 N N . THR A 1 228 ? -20.345 8.769 -4.138 1.00 52.78 228 THR A N 1
ATOM 1781 C CA . THR A 1 228 ? -19.777 7.442 -3.898 1.00 52.78 228 THR A CA 1
ATOM 1782 C C . THR A 1 228 ? -18.457 7.338 -4.679 1.00 52.78 228 THR A C 1
ATOM 1784 O O . THR A 1 228 ? -18.405 7.835 -5.807 1.00 52.78 228 THR A O 1
ATOM 1787 N N . PRO A 1 229 ? -17.401 6.673 -4.168 1.00 52.53 229 PRO A N 1
ATOM 1788 C CA . PRO A 1 229 ? -16.115 6.552 -4.869 1.00 52.53 229 PRO A CA 1
ATOM 1789 C C . PRO A 1 229 ? -16.206 6.002 -6.308 1.00 52.53 229 PRO A C 1
ATOM 1791 O O . PRO A 1 229 ? -15.266 6.160 -7.080 1.00 52.53 229 PRO A O 1
ATOM 1794 N N . GLY A 1 230 ? -17.339 5.399 -6.696 1.00 50.84 230 GLY A N 1
ATOM 1795 C CA . GLY A 1 230 ? -17.636 4.982 -8.070 1.00 50.84 230 GLY A CA 1
ATOM 1796 C C . GLY A 1 230 ? -18.019 6.109 -9.046 1.00 50.84 230 GLY A C 1
ATOM 1797 O O . GLY A 1 230 ? -17.745 5.978 -10.234 1.00 50.84 230 GLY A O 1
ATOM 1798 N N . ALA A 1 231 ? -18.575 7.236 -8.587 1.00 45.72 231 ALA A N 1
ATOM 1799 C CA . ALA A 1 231 ? -19.070 8.315 -9.459 1.00 45.72 231 ALA A CA 1
ATOM 1800 C C . ALA A 1 231 ? -17.981 9.316 -9.901 1.00 45.72 231 ALA A C 1
ATOM 1802 O O . ALA A 1 231 ? -18.175 10.084 -10.841 1.00 45.72 231 ALA A O 1
ATOM 1803 N N . LEU A 1 232 ? -16.807 9.300 -9.260 1.00 47.72 232 LEU A N 1
ATOM 1804 C CA . LEU A 1 232 ? -15.656 10.101 -9.699 1.00 47.72 232 LEU A CA 1
ATOM 1805 C C . LEU A 1 232 ? -14.993 9.544 -10.968 1.00 47.72 232 LEU A C 1
ATOM 1807 O O . LEU A 1 232 ? -14.226 10.262 -11.610 1.00 47.72 232 LEU A O 1
ATOM 1811 N N . SER A 1 233 ? -15.301 8.298 -11.351 1.00 45.34 233 SER A N 1
ATOM 1812 C CA . SER A 1 233 ? -14.802 7.718 -12.600 1.00 45.34 233 SER A CA 1
ATOM 1813 C C . SER A 1 233 ? -15.465 8.346 -13.835 1.00 45.34 233 SER A C 1
ATOM 1815 O O . SER A 1 233 ? -14.761 8.666 -14.790 1.00 45.34 233 SER A O 1
ATOM 1817 N N . ASP A 1 234 ? -16.755 8.686 -13.778 1.00 45.91 234 ASP A N 1
ATOM 1818 C CA . ASP A 1 234 ? -17.460 9.300 -14.914 1.00 45.91 234 ASP A CA 1
ATOM 1819 C C . ASP A 1 234 ? -17.128 10.792 -15.096 1.00 45.91 234 ASP A C 1
ATOM 1821 O O . ASP A 1 234 ? -17.038 11.285 -16.225 1.00 45.91 234 ASP A O 1
ATOM 1825 N N . PHE A 1 235 ? -16.839 11.520 -14.009 1.00 44.44 235 PHE A N 1
ATOM 1826 C CA . PHE A 1 235 ? -16.427 12.929 -14.106 1.00 44.44 235 PHE A CA 1
ATOM 1827 C C . PHE A 1 235 ? -15.009 13.083 -14.691 1.00 44.44 235 PHE A C 1
ATOM 1829 O O . PHE A 1 235 ? -14.734 14.029 -15.432 1.00 44.44 235 PHE A O 1
ATOM 1836 N N . TYR A 1 236 ? -14.112 12.123 -14.433 1.00 46.78 236 TYR A N 1
ATOM 1837 C CA . TYR A 1 236 ? -12.772 12.108 -15.035 1.00 46.78 236 TYR A CA 1
ATOM 1838 C C . TYR A 1 236 ? -12.759 11.622 -16.493 1.00 46.78 236 TYR A C 1
ATOM 1840 O O . TYR A 1 236 ? -11.901 12.062 -17.266 1.00 46.78 236 TYR A O 1
ATOM 1848 N N . VAL A 1 237 ? -13.721 10.783 -16.893 1.00 49.97 237 VAL A N 1
ATOM 1849 C CA . VAL A 1 237 ? -13.885 10.350 -18.291 1.00 49.97 237 VAL A CA 1
ATOM 1850 C C . VAL A 1 237 ? -14.432 11.489 -19.162 1.00 49.97 237 VAL A C 1
ATOM 1852 O O . VAL A 1 237 ? -13.943 11.685 -20.276 1.00 49.97 237 VAL A O 1
ATOM 1855 N N . SER A 1 238 ? -15.337 12.330 -18.645 1.00 45.66 238 SER A N 1
ATOM 1856 C CA . SER A 1 238 ? -15.851 13.476 -19.412 1.00 45.66 238 SER A CA 1
ATOM 1857 C C . SER A 1 238 ? -14.802 14.576 -19.647 1.00 45.66 238 SER A C 1
ATOM 1859 O O . SER A 1 238 ? -14.803 15.183 -20.717 1.00 45.66 238 SER A O 1
ATOM 1861 N N . SER A 1 239 ? -13.865 14.811 -18.718 1.00 47.25 239 SER A N 1
ATOM 1862 C CA . SER A 1 239 ? -12.764 15.772 -18.940 1.00 47.25 239 SER A CA 1
ATOM 1863 C C . SER A 1 239 ? -11.722 15.273 -19.949 1.00 47.25 239 SER A C 1
ATOM 1865 O O . SER A 1 239 ? -11.154 16.073 -20.691 1.00 47.25 239 SER A O 1
ATOM 1867 N N . HIS A 1 240 ? -11.497 13.958 -20.054 1.00 47.78 240 HIS A N 1
ATOM 1868 C CA . HIS A 1 240 ? -10.568 13.410 -21.052 1.00 47.78 240 HIS A CA 1
ATOM 1869 C C . HIS A 1 240 ? -11.137 13.406 -22.478 1.00 47.78 240 HIS A C 1
ATOM 1871 O O . HIS A 1 240 ? -10.366 13.436 -23.434 1.00 47.78 240 HIS A O 1
ATOM 1877 N N . HIS A 1 241 ? -12.462 13.443 -22.653 1.00 44.19 241 HIS A N 1
ATOM 1878 C CA . HIS A 1 241 ? -13.072 13.572 -23.982 1.00 44.19 241 HIS A CA 1
ATOM 1879 C C . HIS A 1 241 ? -13.091 15.009 -24.530 1.00 44.19 241 HIS A C 1
ATOM 1881 O O . HIS A 1 241 ? -13.212 15.204 -25.739 1.00 44.19 241 HIS A O 1
ATOM 1887 N N . VAL A 1 242 ? -12.891 16.020 -23.678 1.00 48.34 242 VAL A N 1
ATOM 1888 C CA . VAL A 1 242 ? -12.743 17.417 -24.127 1.00 48.34 242 VAL A CA 1
ATOM 1889 C C . VAL A 1 242 ? -11.309 17.702 -24.600 1.00 48.34 242 VAL A C 1
ATOM 1891 O O . VAL A 1 242 ? -11.118 18.424 -25.577 1.00 48.34 242 VAL A O 1
ATOM 1894 N N . TYR A 1 243 ? -10.294 17.057 -24.011 1.00 43.75 243 TYR A N 1
ATOM 1895 C CA . TYR A 1 243 ? -8.894 17.236 -24.429 1.00 43.75 243 TYR A CA 1
ATOM 1896 C C . TYR A 1 243 ? -8.509 16.510 -25.729 1.00 43.75 243 TYR A C 1
ATOM 1898 O O . TYR A 1 243 ? -7.561 16.928 -26.395 1.00 43.75 243 TYR A O 1
ATOM 1906 N N . TYR A 1 244 ? -9.261 15.482 -26.138 1.00 45.72 244 TYR A N 1
ATOM 1907 C CA . TYR A 1 244 ? -9.041 14.810 -27.427 1.00 45.72 244 TYR A CA 1
ATOM 1908 C C . TYR A 1 244 ? -9.662 15.535 -28.631 1.00 45.72 244 TYR A C 1
ATOM 1910 O O . TYR A 1 244 ? -9.286 15.243 -29.761 1.00 45.72 244 TYR A O 1
ATOM 1918 N N . ASN A 1 245 ? -10.558 16.507 -28.419 1.00 44.62 245 ASN A N 1
ATOM 1919 C CA . ASN A 1 245 ? -11.115 17.305 -29.518 1.00 44.62 245 ASN A CA 1
ATOM 1920 C C . ASN A 1 245 ? -10.340 18.607 -29.777 1.00 44.62 245 ASN A C 1
ATOM 1922 O O . ASN A 1 245 ? -10.297 19.060 -30.915 1.00 44.62 245 ASN A O 1
ATOM 1926 N N . TYR A 1 246 ? -9.645 19.176 -28.785 1.00 46.06 246 TYR A N 1
ATOM 1927 C CA . TYR A 1 246 ? -8.827 20.379 -29.015 1.00 46.06 246 TYR A CA 1
ATOM 1928 C C . TYR A 1 246 ? -7.524 20.100 -29.778 1.00 46.06 246 TYR A C 1
ATOM 1930 O O . TYR A 1 246 ? -7.084 20.925 -30.571 1.00 46.06 246 TYR A O 1
ATOM 1938 N N . SER A 1 247 ? -6.952 18.905 -29.632 1.00 46.41 247 SER A N 1
ATOM 1939 C CA . SER A 1 247 ? -5.716 18.515 -30.324 1.00 46.41 247 SER A CA 1
ATOM 1940 C C . SER A 1 247 ? -5.929 18.086 -31.786 1.00 46.41 247 SER A C 1
ATOM 1942 O O . SER A 1 247 ? -4.959 17.949 -32.531 1.00 46.41 247 SER A O 1
ATOM 1944 N N . HIS A 1 248 ? -7.181 17.919 -32.234 1.00 45.22 248 HIS A N 1
ATOM 1945 C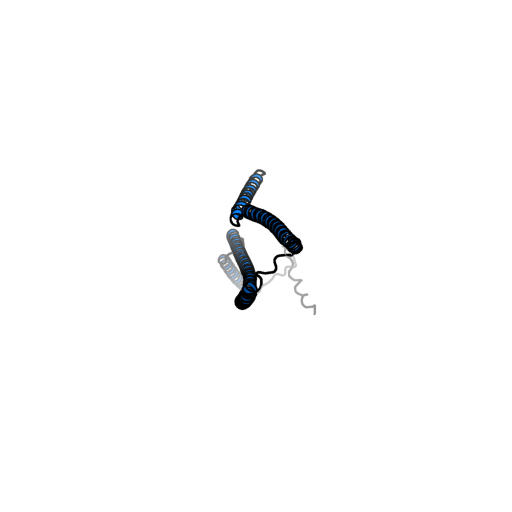 CA . HIS A 1 248 ? -7.501 17.643 -33.640 1.00 45.22 248 HIS A CA 1
ATOM 1946 C C . HIS A 1 248 ? -7.919 18.879 -34.446 1.00 45.22 248 HIS A C 1
ATOM 1948 O O . HIS A 1 248 ? -7.777 18.865 -35.667 1.00 45.22 248 HIS A O 1
ATOM 1954 N N . LEU A 1 249 ? -8.336 19.972 -33.798 1.00 46.94 249 LEU A N 1
ATOM 1955 C CA . LEU A 1 249 ? -8.552 21.249 -34.489 1.00 46.94 249 LEU A CA 1
ATOM 1956 C C . LEU A 1 249 ? -7.245 22.034 -34.706 1.00 46.94 249 LEU A C 1
ATOM 1958 O O . LEU A 1 249 ? -7.070 22.615 -35.774 1.00 46.94 249 LEU A O 1
ATOM 1962 N N . GLU A 1 250 ? -6.276 21.957 -33.788 1.00 47.16 250 GLU A N 1
ATOM 1963 C CA . GLU A 1 250 ? -4.983 22.657 -33.933 1.00 47.16 250 GLU A CA 1
ATOM 1964 C C . GLU A 1 250 ? -4.058 22.058 -35.013 1.00 47.16 250 GLU A C 1
ATOM 1966 O O . GLU A 1 250 ? -3.190 22.750 -35.539 1.00 47.16 250 GLU A O 1
ATOM 1971 N N . SER A 1 251 ? -4.256 20.794 -35.412 1.00 47.84 251 SER A N 1
ATOM 1972 C CA . SER A 1 251 ? -3.528 20.203 -36.553 1.00 47.84 251 SER A CA 1
ATOM 1973 C C . SER A 1 251 ? -4.151 20.519 -37.916 1.00 47.84 251 SER A C 1
ATOM 1975 O O . SER A 1 251 ? -3.472 20.369 -38.930 1.00 47.84 251 SER A O 1
ATOM 1977 N N . SER A 1 252 ? -5.411 20.969 -37.976 1.00 47.38 252 SER A N 1
ATOM 1978 C CA . SER A 1 252 ? -6.062 21.286 -39.255 1.00 47.38 252 SER A CA 1
ATOM 1979 C C . SER A 1 252 ? -5.850 22.737 -39.702 1.00 47.38 252 SER A C 1
ATOM 1981 O O . SER A 1 252 ? -5.933 23.000 -40.899 1.00 47.38 252 SER A O 1
ATOM 1983 N N . GLU A 1 253 ? -5.546 23.673 -38.794 1.00 47.78 253 GLU A N 1
ATOM 1984 C CA . GLU A 1 253 ? -5.257 25.078 -39.149 1.00 47.78 253 GLU A CA 1
ATOM 1985 C C . GLU A 1 253 ? -3.807 25.314 -39.607 1.00 47.78 253 GLU A C 1
ATOM 1987 O O . GLU A 1 253 ? -3.536 26.267 -40.338 1.00 47.78 253 GLU A O 1
ATOM 1992 N N . ALA A 1 254 ? -2.873 24.419 -39.272 1.00 50.53 254 ALA A N 1
ATOM 1993 C CA . ALA A 1 254 ? -1.468 24.536 -39.676 1.00 50.53 254 ALA A CA 1
ATOM 1994 C C . ALA A 1 254 ? -1.188 24.104 -41.134 1.00 50.53 254 ALA A C 1
ATOM 1996 O O . ALA A 1 254 ? -0.057 24.223 -41.602 1.00 50.53 254 ALA A O 1
ATOM 1997 N N . MET A 1 255 ? -2.195 23.611 -41.867 1.00 48.59 255 MET A N 1
ATOM 1998 C CA . MET A 1 255 ? -2.032 23.055 -43.221 1.00 48.59 255 MET A CA 1
ATOM 1999 C C . MET A 1 255 ? -2.579 23.958 -44.345 1.00 48.59 255 MET A C 1
ATOM 2001 O O . MET A 1 255 ? -2.557 23.566 -45.508 1.00 48.59 255 MET A O 1
ATOM 2005 N N . THR A 1 256 ? -3.023 25.178 -44.022 1.00 50.81 256 THR A N 1
ATOM 2006 C CA . THR A 1 256 ? -3.559 26.175 -44.980 1.00 50.81 256 THR A CA 1
ATOM 2007 C C . THR A 1 256 ? -2.729 27.461 -45.093 1.00 50.81 256 THR A C 1
ATOM 2009 O O . THR A 1 256 ? -3.221 28.478 -45.577 1.00 50.81 256 THR A O 1
ATOM 2012 N N . GLN A 1 257 ? -1.459 27.432 -44.686 1.00 48.16 257 GLN A N 1
ATOM 2013 C CA . GLN A 1 257 ? -0.480 28.475 -45.013 1.00 48.16 257 GLN A CA 1
ATOM 2014 C C . GLN A 1 257 ? 0.787 27.844 -45.598 1.00 48.16 257 GLN A C 1
ATOM 2016 O O . GLN A 1 257 ? 1.787 27.662 -44.909 1.00 48.16 257 GLN A O 1
ATOM 2021 N N . ASN A 1 258 ? 0.711 27.485 -46.878 1.00 40.97 258 ASN A N 1
ATOM 2022 C CA . ASN A 1 258 ? 1.826 27.474 -47.827 1.00 40.97 258 ASN A CA 1
ATOM 2023 C C . ASN A 1 258 ? 1.269 27.546 -49.248 1.00 40.97 258 ASN A C 1
ATOM 2025 O O . ASN A 1 258 ? 0.294 26.811 -49.523 1.00 40.97 258 ASN A O 1
#

Sequence (258 aa):
MAGLLAWAADVVGGGGSGRSDDENDPSSIPLIFTPEQVTYAQELDRKSASLNRSIQDLRLRLPPPDISQRLPDLHAHSLASNNALALQLNAHSSTKQQTQLREIRLQKENAEYQKAISTCEIKIQEKLQEADLLRSKLKEIDLIEQSLKVELQKAEASMDLIHSEESNTMLNESKLAVGAQQEAEDSKSALMERLENKKRELASTEEIVQELEKKWQQAQDNALKQPTPGALSDFYVSSHHVYYNYSHLESSEAMTQN

Organism: NCBI:txid374723